Protein AF-S2RJP1-F1 (afdb_monomer_lite)

Secondary structure (DSSP, 8-state):
----HHHHHHHHHHHHHHHHHHHHHHHHHHHHHHHHHHHHHHHHHHTHHHHHHHS-HHHHHHHHHHHHHHHHHHHHHHHHHHHHHHHHHHHHHHHHHHHHTGGG-S-HHHHHHHHHHHHHGGG-PPP--TTSSHHHHHHHHHHHHHTHHHHHHHHT-TTS-HHHHHHHHHHHHHHHHHHHHHHHHHHHHHHHHS--GGG---

pLDDT: mean 82.88, std 11.51, range [44.59, 96.06]

Sequence (202 aa):
MKENIDTFMSFLESVYNERHTHLLEQGTKRDQVIAFYIVLLSFVITSGTVLRNTIHAHSLLIIYVGLFVIGVICNLVLADLRSWHRQYLDSIRIINWAFAHRSEFTDPLKLKATLESMTQYKGKQKILWPWSTTDNMVFTAFAILTTVPVIFGLAGIDFLSVWMRVAIYISILVKDMFFVFWYLNVKVQQGLGYKTWILNFD

Radius of gyration: 23.24 Å; chains: 1; bounding box: 57×27×73 Å

Structure (mmCIF, N/CA/C/O backbone):
data_AF-S2RJP1-F1
#
_entry.id   AF-S2RJP1-F1
#
loop_
_atom_site.group_PDB
_atom_site.id
_atom_site.type_symbol
_atom_site.label_atom_id
_atom_site.label_alt_id
_atom_site.label_comp_id
_atom_site.label_asym_id
_atom_site.label_entity_id
_atom_site.label_seq_id
_atom_site.pdbx_PDB_ins_code
_atom_site.Cartn_x
_atom_site.Cartn_y
_atom_site.Cartn_z
_atom_site.occupancy
_atom_site.B_iso_or_equiv
_atom_site.auth_seq_id
_atom_site.auth_comp_id
_atom_site.auth_asym_id
_atom_site.auth_atom_id
_atom_site.pdbx_PDB_model_num
ATOM 1 N N . MET A 1 1 ? -18.729 -12.459 41.577 1.00 44.59 1 MET A N 1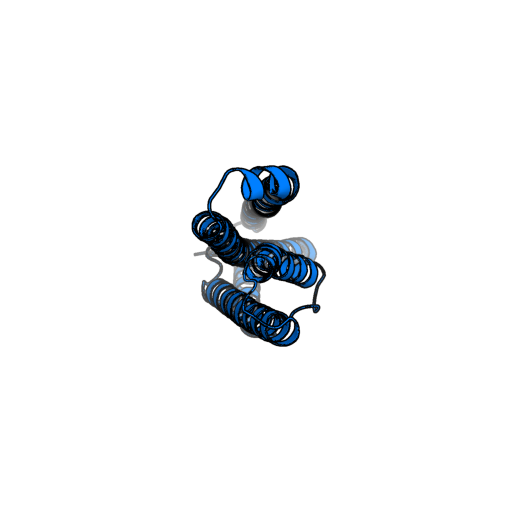
ATOM 2 C CA . MET A 1 1 ? -18.137 -11.109 41.687 1.00 44.59 1 MET A CA 1
ATOM 3 C C . MET A 1 1 ? -18.902 -10.245 40.695 1.00 44.59 1 MET A C 1
ATOM 5 O O . MET A 1 1 ? -18.875 -10.587 39.523 1.00 44.59 1 MET A O 1
ATOM 9 N N . LYS A 1 2 ? -19.719 -9.274 41.132 1.00 49.19 2 LYS A N 1
ATOM 10 C CA . LYS A 1 2 ? -20.408 -8.378 40.185 1.00 49.19 2 LYS A CA 1
ATOM 11 C C . LYS A 1 2 ? -19.338 -7.462 39.605 1.00 49.19 2 LYS A C 1
ATOM 13 O O . LYS A 1 2 ? -18.866 -6.576 40.308 1.00 49.19 2 LYS A O 1
ATOM 18 N N . GLU A 1 3 ? -18.900 -7.749 38.388 1.00 58.38 3 GLU A N 1
ATOM 19 C CA . GLU A 1 3 ? -18.069 -6.828 37.624 1.00 58.38 3 GLU A CA 1
ATOM 20 C C . GLU A 1 3 ? -18.820 -5.491 37.559 1.00 58.38 3 GLU A C 1
ATOM 22 O O . GLU A 1 3 ? -20.011 -5.459 37.238 1.00 58.38 3 GLU A O 1
ATOM 27 N N . ASN A 1 4 ? -18.187 -4.406 38.008 1.00 78.25 4 ASN A N 1
ATOM 28 C CA . ASN A 1 4 ? -18.806 -3.089 37.936 1.00 78.25 4 ASN A CA 1
ATOM 29 C C . ASN A 1 4 ? -18.669 -2.593 36.494 1.00 78.25 4 ASN A C 1
ATOM 31 O O . ASN A 1 4 ? -17.600 -2.713 35.893 1.00 78.25 4 ASN A O 1
ATOM 35 N N . ILE A 1 5 ? -19.732 -2.006 35.950 1.00 78.06 5 ILE A N 1
ATOM 36 C CA . ILE A 1 5 ? -19.707 -1.413 34.616 1.00 78.06 5 ILE A CA 1
ATOM 37 C C . ILE A 1 5 ? -18.609 -0.356 34.495 1.00 78.06 5 ILE A C 1
ATOM 39 O O . ILE A 1 5 ? -17.969 -0.265 33.457 1.00 78.06 5 ILE A O 1
ATOM 43 N N . ASP A 1 6 ? -18.296 0.362 35.575 1.00 82.44 6 ASP A N 1
ATOM 44 C CA . ASP A 1 6 ? -17.193 1.326 35.584 1.00 82.44 6 ASP A CA 1
ATOM 45 C C . ASP A 1 6 ? -15.822 0.658 35.390 1.00 82.44 6 ASP A C 1
ATOM 47 O O . ASP A 1 6 ? -14.962 1.204 34.702 1.00 82.44 6 ASP A O 1
ATOM 51 N N . THR A 1 7 ? -15.623 -0.548 35.934 1.00 84.00 7 THR A N 1
ATOM 52 C CA . THR A 1 7 ? -14.394 -1.331 35.731 1.00 84.00 7 THR A CA 1
ATOM 53 C C . THR A 1 7 ? -14.272 -1.777 34.277 1.00 84.00 7 THR A C 1
ATOM 55 O O . THR A 1 7 ? -13.211 -1.624 33.674 1.00 84.00 7 THR A O 1
ATOM 58 N N . PHE A 1 8 ? -15.369 -2.252 33.684 1.00 81.88 8 PHE A N 1
ATOM 59 C CA . PHE A 1 8 ? -15.397 -2.641 32.275 1.00 81.88 8 PHE A CA 1
ATOM 60 C C . PHE A 1 8 ? -15.187 -1.439 31.336 1.00 81.88 8 PHE A C 1
ATOM 62 O O . PHE A 1 8 ? -14.458 -1.533 30.352 1.00 81.88 8 PHE A O 1
ATOM 69 N N . MET A 1 9 ? -15.747 -0.272 31.664 1.00 84.19 9 MET A N 1
ATOM 70 C CA . MET A 1 9 ? -15.546 0.956 30.887 1.00 84.19 9 MET A CA 1
ATOM 71 C C . MET A 1 9 ? -14.108 1.476 30.979 1.00 84.19 9 MET A C 1
ATOM 73 O O . MET A 1 9 ? -13.561 1.913 29.970 1.00 84.19 9 MET A O 1
ATOM 77 N N . SER A 1 10 ? -13.470 1.374 32.148 1.00 86.19 10 SER A N 1
ATOM 78 C CA . SER A 1 10 ? -12.048 1.704 32.305 1.00 86.19 10 SER A CA 1
ATOM 79 C C . SER A 1 10 ? -11.147 0.748 31.510 1.00 86.19 10 SER A C 1
ATOM 81 O O . SER A 1 10 ? -10.180 1.184 30.886 1.00 86.19 10 SER A O 1
ATOM 83 N N . PHE A 1 11 ? -11.499 -0.541 31.443 1.00 86.12 11 PHE A N 1
ATOM 84 C CA . PHE A 1 11 ? -10.831 -1.486 30.547 1.00 86.12 11 PHE A CA 1
ATOM 85 C C . PHE A 1 11 ? -10.976 -1.070 29.074 1.00 86.12 11 PHE A C 1
ATOM 87 O O . PHE A 1 11 ? -9.974 -0.985 28.364 1.00 86.12 11 PHE A O 1
ATOM 94 N N . LEU A 1 12 ? -12.191 -0.740 28.619 1.00 84.81 12 LEU A N 1
ATOM 95 C CA . LEU A 1 12 ? -12.422 -0.264 27.250 1.00 84.81 12 LEU A CA 1
ATOM 96 C C . LEU A 1 12 ? -11.642 1.018 26.930 1.00 84.81 12 LEU A C 1
ATOM 98 O O . LEU A 1 12 ? -11.160 1.168 25.810 1.00 84.81 12 LEU A O 1
ATOM 102 N N . GLU A 1 13 ? -11.483 1.922 27.895 1.00 87.50 13 GLU A N 1
ATOM 103 C CA . GLU A 1 13 ? -10.681 3.142 27.750 1.00 87.50 13 GLU A CA 1
ATOM 104 C C . GLU A 1 13 ? -9.189 2.840 27.597 1.00 87.50 13 GLU A C 1
ATOM 106 O O . GLU A 1 13 ? -8.530 3.400 26.720 1.00 87.50 13 GLU A O 1
ATOM 111 N N . SER A 1 14 ? -8.666 1.895 28.378 1.00 86.38 14 SER A N 1
ATOM 112 C CA . SER A 1 14 ? -7.295 1.406 28.214 1.00 86.38 14 SER A CA 1
ATOM 113 C C . SER A 1 14 ? -7.074 0.833 26.808 1.00 86.38 14 SER A C 1
ATOM 115 O O . SER A 1 14 ? -6.159 1.254 26.095 1.00 86.38 14 SER A O 1
ATOM 117 N N . VAL A 1 15 ? -7.979 -0.047 26.358 1.00 85.69 15 VAL A N 1
ATOM 118 C CA . VAL A 1 15 ? -7.923 -0.627 25.008 1.00 85.69 15 VAL A CA 1
ATOM 119 C C . VAL A 1 15 ? -8.024 0.470 23.947 1.00 85.69 15 VAL A C 1
ATOM 121 O O . VAL A 1 15 ? -7.262 0.462 22.982 1.00 85.69 15 VAL A O 1
ATOM 124 N N . TYR A 1 16 ? -8.918 1.446 24.117 1.00 86.50 16 TYR A N 1
ATOM 125 C CA . TYR A 1 16 ? -9.052 2.577 23.201 1.00 86.50 16 TYR A CA 1
ATOM 126 C C . TYR A 1 16 ? -7.736 3.342 23.040 1.00 86.50 16 TYR A C 1
ATOM 128 O O . TYR A 1 16 ? -7.296 3.560 21.910 1.00 86.50 16 TYR A O 1
ATOM 136 N N . ASN A 1 17 ? -7.093 3.713 24.149 1.00 85.44 17 ASN A N 1
ATOM 137 C CA . ASN A 1 17 ? -5.854 4.491 24.137 1.00 85.44 17 ASN A CA 1
ATOM 138 C C . ASN A 1 17 ? -4.710 3.732 23.451 1.00 85.44 17 ASN A C 1
ATOM 140 O O . ASN A 1 17 ? -3.993 4.297 22.618 1.00 85.44 17 ASN A O 1
ATOM 144 N N . GLU A 1 18 ? -4.580 2.435 23.729 1.00 85.69 18 GLU A N 1
ATOM 145 C CA . GLU A 1 18 ? -3.594 1.573 23.074 1.00 85.69 18 GLU A CA 1
ATOM 146 C C . GLU A 1 18 ? -3.852 1.489 21.560 1.00 85.69 18 GLU A C 1
ATOM 148 O O . GLU A 1 18 ? -2.943 1.658 20.742 1.00 85.69 18 GLU A O 1
ATOM 153 N N . ARG A 1 19 ? -5.112 1.296 21.144 1.00 81.94 19 ARG A N 1
ATOM 154 C CA . ARG A 1 19 ? -5.459 1.190 19.716 1.00 81.94 19 ARG A CA 1
ATOM 155 C C . ARG A 1 19 ? -5.347 2.505 18.977 1.00 81.94 19 ARG A C 1
ATOM 157 O O . ARG A 1 19 ? -4.941 2.494 17.818 1.00 81.94 19 ARG A O 1
ATOM 164 N N . HIS A 1 20 ? -5.655 3.618 19.626 1.00 85.50 20 HIS A N 1
ATOM 165 C CA . HIS A 1 20 ? -5.435 4.938 19.059 1.00 85.50 20 HIS A CA 1
ATOM 166 C C . HIS A 1 20 ? -3.942 5.182 18.803 1.00 85.50 20 HIS A C 1
ATOM 168 O O . HIS A 1 20 ? -3.567 5.585 17.703 1.00 85.50 20 HIS A O 1
ATOM 174 N N . THR A 1 21 ? -3.087 4.834 19.768 1.00 86.75 21 THR A N 1
ATOM 175 C CA . THR A 1 21 ? -1.627 4.933 19.624 1.00 86.75 21 THR A CA 1
ATOM 176 C C . THR A 1 21 ? -1.128 4.077 18.459 1.00 86.75 21 THR A C 1
ATOM 178 O O . THR A 1 21 ? -0.466 4.588 17.555 1.00 86.75 21 THR A O 1
ATOM 181 N N . HIS A 1 22 ? -1.527 2.804 18.390 1.00 85.94 22 HIS A N 1
ATOM 182 C CA . HIS A 1 22 ? -1.136 1.937 17.278 1.00 85.94 22 HIS A CA 1
ATOM 183 C C . HIS A 1 22 ? -1.680 2.403 15.925 1.00 85.94 22 HIS A C 1
ATOM 185 O O . HIS A 1 22 ? -0.989 2.259 14.918 1.00 85.94 22 HIS A O 1
ATOM 191 N N . LEU A 1 23 ? -2.883 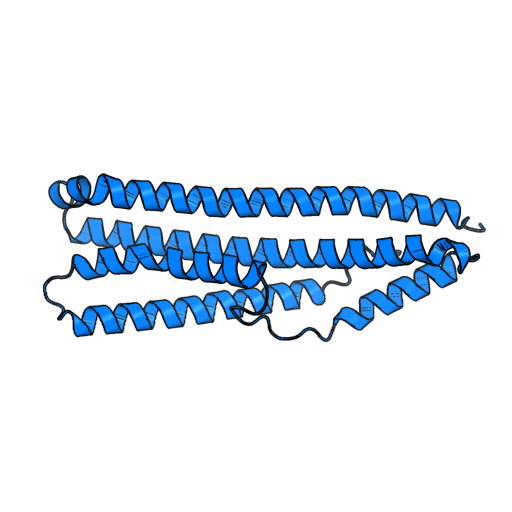2.984 15.868 1.00 85.38 23 LEU A N 1
ATOM 192 C CA . LEU A 1 23 ? -3.437 3.558 14.639 1.00 85.38 23 LEU A CA 1
ATOM 193 C C . LEU A 1 23 ? -2.532 4.675 14.096 1.00 85.38 23 LEU A C 1
ATOM 195 O O . LEU A 1 23 ? -2.246 4.696 12.894 1.00 85.38 23 LEU A O 1
ATOM 199 N N . LEU A 1 24 ? -2.065 5.564 14.978 1.00 87.38 24 LEU A N 1
ATOM 200 C CA . LEU A 1 24 ? -1.128 6.636 14.637 1.00 87.38 24 LEU A CA 1
ATOM 201 C C . LEU A 1 24 ? 0.225 6.070 14.189 1.00 87.38 24 LEU A C 1
ATOM 203 O O . LEU A 1 24 ? 0.747 6.487 13.158 1.00 87.38 24 LEU A O 1
ATOM 207 N N . GLU A 1 25 ? 0.756 5.064 14.890 1.00 87.75 25 GLU A N 1
ATOM 208 C CA . GLU A 1 25 ? 1.995 4.381 14.493 1.00 87.75 25 GLU A CA 1
ATOM 209 C C . GLU A 1 25 ? 1.901 3.750 13.098 1.00 87.75 25 GLU A C 1
ATOM 211 O O . GLU A 1 25 ? 2.856 3.841 12.323 1.00 87.75 25 GLU A O 1
ATOM 216 N N . GLN A 1 26 ? 0.767 3.128 12.746 1.00 85.06 26 GLN A N 1
ATOM 217 C CA . GLN A 1 26 ? 0.564 2.591 11.395 1.00 85.06 26 GLN A CA 1
ATOM 218 C C . GLN A 1 26 ? 0.565 3.705 10.341 1.00 85.06 26 GLN A C 1
ATOM 220 O O . GLN A 1 26 ? 1.129 3.520 9.261 1.00 85.06 26 GLN A O 1
ATOM 225 N N . GLY A 1 27 ? -0.033 4.861 10.652 1.00 85.19 27 GLY A N 1
ATOM 226 C CA . GLY A 1 27 ? 0.009 6.047 9.792 1.00 85.19 27 GLY A CA 1
ATOM 227 C C . GLY A 1 27 ? 1.440 6.533 9.556 1.00 85.19 27 GLY A C 1
ATOM 228 O O . GLY A 1 27 ? 1.860 6.687 8.412 1.00 85.19 27 GLY A O 1
ATOM 229 N N . THR A 1 28 ? 2.230 6.655 10.623 1.00 90.00 28 THR A N 1
ATOM 230 C CA . THR A 1 28 ? 3.643 7.051 10.535 1.00 90.00 28 THR A CA 1
ATOM 231 C C . THR A 1 28 ? 4.471 6.054 9.720 1.00 90.00 28 THR A C 1
ATOM 233 O O . THR A 1 28 ? 5.245 6.459 8.855 1.00 90.00 28 THR A O 1
ATOM 236 N N . LYS A 1 29 ? 4.292 4.742 9.935 1.00 90.81 29 LYS A N 1
ATOM 237 C CA . LYS A 1 29 ? 4.993 3.695 9.166 1.00 90.81 29 LYS A CA 1
ATOM 238 C C . LYS A 1 29 ? 4.638 3.740 7.680 1.00 90.81 29 LYS A C 1
ATOM 240 O O . LYS A 1 29 ? 5.521 3.597 6.839 1.00 90.81 29 LYS A O 1
ATOM 245 N N . ARG A 1 30 ? 3.363 3.973 7.347 1.00 90.62 30 ARG A N 1
ATOM 246 C CA . ARG A 1 30 ? 2.904 4.157 5.962 1.00 90.62 30 ARG A CA 1
ATOM 247 C C . ARG A 1 30 ? 3.658 5.307 5.297 1.00 90.62 30 ARG A C 1
ATOM 249 O O . ARG A 1 30 ? 4.201 5.133 4.208 1.00 90.62 30 ARG A O 1
ATOM 256 N N . ASP A 1 31 ? 3.721 6.452 5.967 1.00 89.81 31 ASP A N 1
ATOM 257 C CA . ASP A 1 31 ? 4.354 7.654 5.424 1.00 89.81 31 ASP A CA 1
ATOM 258 C C . ASP A 1 31 ? 5.874 7.476 5.281 1.00 89.81 31 ASP A C 1
ATOM 260 O O . ASP A 1 31 ? 6.448 7.892 4.276 1.00 89.81 31 ASP A O 1
ATOM 264 N N . GLN A 1 32 ? 6.519 6.764 6.212 1.00 93.62 32 GLN A N 1
ATOM 265 C CA . GLN A 1 32 ? 7.934 6.384 6.113 1.00 93.62 32 GLN A CA 1
ATOM 266 C C . GLN A 1 32 ? 8.222 5.485 4.903 1.00 93.62 32 GLN A C 1
ATOM 268 O O . GLN A 1 32 ? 9.196 5.724 4.191 1.00 93.62 32 GLN A O 1
ATOM 273 N N . VAL A 1 33 ? 7.381 4.478 4.638 1.00 93.69 33 VAL A N 1
ATOM 274 C CA . VAL A 1 33 ? 7.537 3.579 3.477 1.00 93.69 33 VAL A CA 1
ATOM 275 C C . VAL A 1 33 ? 7.386 4.350 2.165 1.00 93.69 33 VAL A C 1
ATOM 277 O O . VAL A 1 33 ? 8.189 4.170 1.247 1.00 93.69 33 VAL A O 1
ATOM 280 N N . ILE A 1 34 ? 6.393 5.241 2.083 1.00 92.38 34 ILE A N 1
ATOM 281 C CA . ILE A 1 34 ? 6.178 6.091 0.906 1.00 92.38 34 ILE A CA 1
ATOM 282 C C . ILE A 1 34 ? 7.376 7.027 0.699 1.00 92.38 34 ILE A C 1
ATOM 284 O O . ILE A 1 34 ? 7.922 7.089 -0.403 1.00 92.38 34 ILE A O 1
ATOM 288 N N . ALA A 1 35 ? 7.820 7.717 1.753 1.00 94.31 35 ALA A N 1
ATOM 289 C CA . ALA A 1 35 ? 8.952 8.636 1.693 1.00 94.31 35 ALA A CA 1
ATOM 290 C C . ALA A 1 35 ? 10.249 7.926 1.278 1.00 94.31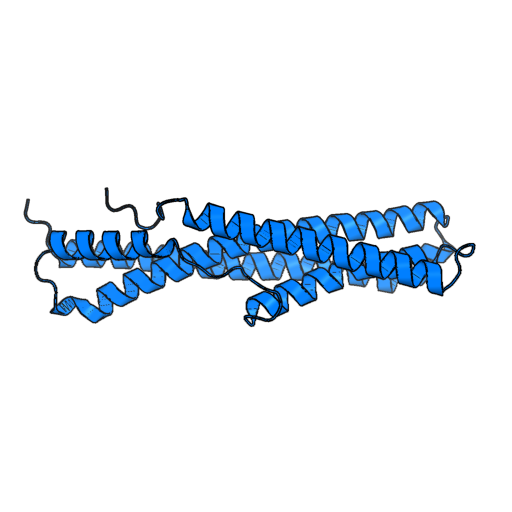 35 ALA A C 1
ATOM 292 O O . ALA A 1 35 ? 10.955 8.413 0.397 1.00 94.31 35 ALA A O 1
ATOM 293 N N . PHE A 1 36 ? 10.529 6.752 1.850 1.00 94.94 36 PHE A N 1
ATOM 294 C CA . PHE A 1 36 ? 11.676 5.920 1.486 1.00 94.94 36 PHE A CA 1
ATOM 295 C C . PHE A 1 36 ? 11.720 5.640 -0.021 1.00 94.94 36 PHE A C 1
ATOM 297 O O . PHE A 1 36 ? 12.743 5.872 -0.669 1.00 94.94 36 PHE A O 1
ATOM 304 N N . TYR A 1 37 ? 10.599 5.198 -0.597 1.00 96.06 37 TYR A N 1
ATOM 305 C CA . TYR A 1 37 ? 10.543 4.892 -2.022 1.00 96.06 37 TYR A CA 1
ATOM 306 C C . TYR A 1 37 ? 10.687 6.143 -2.898 1.00 96.06 37 TYR A C 1
ATOM 308 O O . TYR A 1 37 ? 11.422 6.124 -3.884 1.00 96.06 37 TYR A O 1
ATOM 316 N N . ILE A 1 38 ? 10.042 7.253 -2.522 1.00 94.62 38 ILE A N 1
ATOM 317 C CA . ILE A 1 38 ? 10.145 8.527 -3.248 1.00 94.62 38 ILE A CA 1
ATOM 318 C C . ILE A 1 38 ? 11.589 9.035 -3.265 1.00 94.62 38 ILE A C 1
ATOM 320 O O . ILE A 1 38 ? 12.054 9.502 -4.305 1.00 94.62 38 ILE A O 1
ATOM 324 N N . VAL A 1 39 ? 12.317 8.928 -2.152 1.00 95.81 39 VAL A N 1
ATOM 325 C CA . VAL A 1 39 ? 13.730 9.326 -2.074 1.00 95.81 39 VAL A CA 1
ATOM 326 C C . VAL A 1 39 ? 14.588 8.473 -3.009 1.00 95.81 39 VAL A C 1
ATOM 328 O O . VAL A 1 39 ? 15.362 9.026 -3.791 1.00 95.81 39 VAL A O 1
ATOM 331 N N . LEU A 1 40 ? 14.411 7.147 -2.998 1.00 93.94 40 LEU A N 1
ATOM 332 C CA . LEU A 1 40 ? 15.124 6.246 -3.912 1.00 93.94 40 LEU A CA 1
ATOM 333 C C . LEU A 1 40 ? 14.825 6.555 -5.382 1.00 93.94 40 LEU A C 1
ATOM 335 O O . LEU A 1 40 ? 15.741 6.639 -6.202 1.00 93.94 40 LEU A O 1
ATOM 339 N N . LEU A 1 41 ? 13.551 6.758 -5.714 1.00 93.25 41 LEU A N 1
ATOM 340 C CA . LEU A 1 41 ? 13.124 7.098 -7.065 1.00 93.25 41 LEU A CA 1
ATOM 341 C C . LEU A 1 41 ? 13.725 8.435 -7.513 1.00 93.25 41 LEU A C 1
ATOM 343 O O . LEU A 1 41 ? 14.269 8.531 -8.612 1.00 93.25 41 LEU A O 1
ATOM 347 N N . SER A 1 42 ? 13.689 9.444 -6.643 1.00 92.56 42 SER A N 1
ATOM 348 C CA . SER A 1 42 ? 14.242 10.775 -6.914 1.00 92.56 42 SER A CA 1
ATOM 349 C C . SER A 1 42 ? 15.749 10.728 -7.139 1.00 92.56 42 SER A C 1
ATOM 351 O O . SER A 1 42 ? 16.248 11.382 -8.055 1.00 92.56 42 SER A O 1
ATOM 353 N N . PHE A 1 43 ? 16.473 9.924 -6.357 1.00 91.44 43 PHE A N 1
ATOM 354 C CA . PHE A 1 43 ? 17.906 9.706 -6.542 1.00 91.44 43 PHE A CA 1
ATOM 355 C C . PHE A 1 43 ? 18.203 9.118 -7.926 1.00 91.44 43 PHE A C 1
ATOM 357 O O . PHE A 1 43 ? 19.005 9.673 -8.673 1.00 91.44 43 PHE A O 1
ATOM 364 N N . VAL A 1 44 ? 17.500 8.050 -8.317 1.00 88.38 44 VAL A N 1
ATOM 365 C CA . VAL A 1 44 ? 17.712 7.396 -9.619 1.00 88.38 44 VAL A CA 1
ATOM 366 C C . VAL A 1 44 ? 17.347 8.307 -10.795 1.00 88.38 44 VAL A C 1
ATOM 368 O O . VAL A 1 44 ? 18.061 8.315 -11.797 1.00 88.38 44 VAL A O 1
ATOM 371 N N . ILE A 1 45 ? 16.280 9.102 -10.680 1.00 87.44 45 ILE A N 1
ATOM 372 C CA . ILE A 1 45 ? 15.899 10.077 -11.714 1.00 87.44 45 ILE A CA 1
ATOM 373 C C . ILE A 1 45 ? 16.958 11.180 -11.828 1.00 87.44 45 ILE A C 1
ATOM 375 O O . ILE A 1 45 ? 17.417 11.482 -12.929 1.00 87.44 45 ILE A O 1
ATOM 379 N N . THR A 1 46 ? 17.387 11.748 -10.699 1.00 87.88 46 THR A N 1
ATOM 380 C CA . THR A 1 46 ? 18.357 12.857 -10.660 1.00 87.88 46 THR A CA 1
ATOM 381 C C . THR A 1 46 ? 19.727 12.420 -11.171 1.00 87.88 46 THR A C 1
ATOM 383 O O . THR A 1 46 ? 20.363 13.125 -11.950 1.00 87.88 46 THR A O 1
ATOM 386 N N . SER A 1 47 ? 20.174 11.225 -10.786 1.00 86.12 47 SER A N 1
ATOM 387 C CA . SER A 1 47 ? 21.444 10.653 -11.232 1.00 86.12 47 SER A CA 1
ATOM 388 C C . SER A 1 47 ? 21.355 9.973 -12.602 1.00 86.12 47 SER A C 1
ATOM 390 O O . SER A 1 47 ? 22.360 9.447 -13.074 1.00 86.12 47 SER A O 1
ATOM 392 N N . GLY A 1 48 ? 20.195 9.979 -13.267 1.00 78.88 48 GLY A N 1
ATOM 393 C CA . GLY A 1 48 ? 19.953 9.198 -14.483 1.00 78.88 48 GLY A CA 1
ATOM 394 C C . GLY A 1 48 ? 20.901 9.527 -15.641 1.00 78.88 48 GLY A C 1
ATOM 395 O O . GLY A 1 48 ? 21.347 8.623 -16.345 1.00 78.88 48 GLY A O 1
ATOM 396 N N . THR A 1 49 ? 21.271 10.799 -15.813 1.00 77.31 49 THR A N 1
ATOM 397 C CA . THR A 1 49 ? 22.226 11.230 -16.851 1.00 77.31 49 THR A CA 1
ATOM 398 C C . THR A 1 49 ? 23.635 10.705 -16.588 1.00 77.31 49 THR A C 1
ATOM 400 O O . THR A 1 49 ? 24.282 10.193 -17.499 1.00 77.31 49 THR A O 1
ATOM 403 N N . VAL A 1 50 ? 24.092 10.770 -15.336 1.00 82.56 50 VAL A N 1
ATOM 404 C CA . VAL A 1 50 ? 25.395 10.240 -14.911 1.00 82.56 50 VAL A CA 1
ATOM 405 C C . VAL A 1 50 ? 25.409 8.718 -15.036 1.00 82.56 50 VAL A C 1
ATOM 407 O O . VAL A 1 50 ? 26.299 8.162 -15.671 1.00 82.56 50 VAL A O 1
ATOM 410 N N . LEU A 1 51 ? 24.381 8.041 -14.516 1.00 80.69 51 LEU A N 1
ATOM 411 C CA . LEU A 1 51 ? 24.260 6.584 -14.567 1.00 80.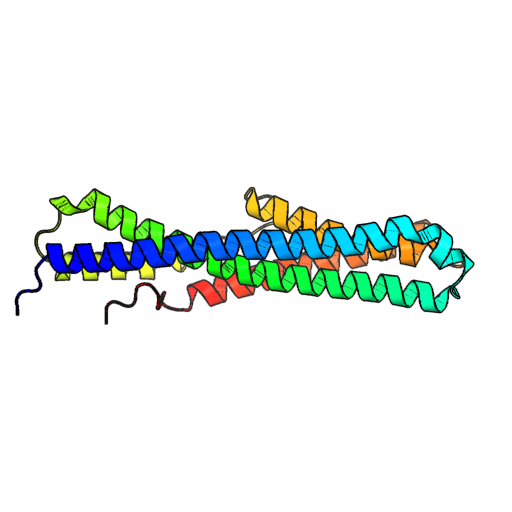69 51 LEU A CA 1
ATOM 412 C C . LEU A 1 51 ? 24.279 6.059 -16.007 1.00 80.69 51 LEU A C 1
ATOM 414 O O . LEU A 1 51 ? 24.967 5.080 -16.282 1.00 80.69 51 LEU A O 1
ATOM 418 N N . ARG A 1 52 ? 23.593 6.733 -16.940 1.00 78.81 52 ARG A N 1
ATOM 419 C CA . ARG A 1 52 ? 23.579 6.348 -18.360 1.00 78.81 52 ARG A CA 1
ATOM 420 C C . ARG A 1 52 ? 24.945 6.482 -19.036 1.00 78.81 52 ARG A C 1
ATOM 422 O O . ARG A 1 52 ? 25.242 5.705 -19.937 1.00 78.81 52 ARG A O 1
ATOM 429 N N . ASN A 1 53 ? 25.760 7.444 -18.611 1.00 79.69 53 ASN A N 1
ATOM 430 C CA . ASN A 1 53 ? 27.076 7.694 -19.200 1.00 79.69 53 ASN A CA 1
ATOM 431 C C . ASN A 1 53 ? 28.184 6.834 -18.573 1.00 79.69 53 ASN A C 1
ATOM 433 O O . ASN A 1 53 ? 29.193 6.569 -19.219 1.00 79.69 53 ASN A O 1
ATOM 437 N N . THR A 1 54 ? 28.015 6.406 -17.320 1.00 80.94 54 THR A N 1
ATOM 438 C CA . THR A 1 54 ? 29.035 5.652 -16.573 1.00 80.94 54 THR A CA 1
ATOM 439 C C . THR A 1 54 ? 28.818 4.140 -16.628 1.00 80.94 54 THR A C 1
ATOM 441 O O . THR A 1 54 ? 29.781 3.377 -16.589 1.00 80.94 54 THR A O 1
ATOM 444 N N . ILE A 1 55 ? 27.567 3.687 -16.705 1.00 81.38 55 ILE A N 1
ATOM 445 C CA . ILE A 1 55 ? 27.201 2.277 -16.556 1.00 81.38 55 ILE A CA 1
ATOM 446 C C . ILE A 1 55 ? 26.730 1.713 -17.900 1.00 81.38 55 ILE A C 1
ATOM 448 O O . ILE A 1 55 ? 26.012 2.365 -18.654 1.00 81.38 55 ILE A O 1
ATOM 452 N N . HIS A 1 56 ? 27.108 0.468 -18.203 1.00 80.44 56 HIS A N 1
ATOM 453 C CA . HIS A 1 56 ? 26.605 -0.235 -19.385 1.00 80.44 56 HIS A CA 1
ATOM 454 C C . HIS A 1 56 ? 25.074 -0.360 -19.365 1.00 80.44 56 HIS A C 1
ATOM 456 O O . HIS A 1 56 ? 24.471 -0.609 -18.319 1.00 80.44 56 HIS A O 1
ATOM 462 N N . ALA A 1 57 ? 24.447 -0.265 -20.540 1.00 77.62 57 ALA A N 1
ATOM 463 C CA . ALA A 1 57 ? 22.989 -0.252 -20.690 1.00 77.62 57 ALA A CA 1
ATOM 464 C C . ALA A 1 57 ? 22.284 -1.439 -20.001 1.00 77.62 57 ALA A C 1
ATOM 466 O O . ALA A 1 57 ? 21.246 -1.259 -19.366 1.00 77.62 57 ALA A O 1
ATOM 467 N N . HIS A 1 58 ? 22.874 -2.640 -20.055 1.00 77.88 58 HIS A N 1
ATOM 468 C CA . HIS A 1 58 ? 22.338 -3.824 -19.372 1.00 77.88 58 HIS A CA 1
ATOM 469 C C . HIS A 1 58 ? 22.310 -3.672 -17.845 1.00 77.88 58 HIS A C 1
ATOM 471 O O . HIS A 1 58 ? 21.316 -4.014 -17.209 1.00 77.88 58 HIS A O 1
ATOM 477 N N . SER A 1 59 ? 23.364 -3.116 -17.252 1.00 82.06 59 SER A N 1
ATOM 478 C CA . SER A 1 59 ? 23.438 -2.891 -15.806 1.00 82.06 59 SER A CA 1
ATOM 479 C C . SER A 1 59 ? 22.486 -1.780 -15.353 1.00 82.06 59 SER A C 1
ATOM 481 O O . SER A 1 59 ? 21.917 -1.862 -14.268 1.00 82.06 59 SER A O 1
ATOM 483 N N . LEU A 1 60 ? 22.233 -0.780 -16.204 1.00 84.31 60 LEU A N 1
ATOM 484 C CA . LEU A 1 60 ? 21.231 0.255 -15.942 1.00 84.31 60 LEU A CA 1
ATOM 485 C C . LEU A 1 60 ? 19.800 -0.313 -15.948 1.00 84.31 60 LEU A C 1
ATOM 487 O O . LEU A 1 60 ? 18.993 0.025 -15.082 1.00 84.31 60 LEU A O 1
ATOM 491 N N . LEU A 1 61 ? 19.499 -1.228 -16.876 1.00 85.94 61 LEU A N 1
ATOM 492 C CA . LEU A 1 61 ? 18.216 -1.936 -16.909 1.00 85.94 61 LEU A CA 1
ATOM 493 C C . LEU A 1 61 ? 17.975 -2.725 -15.613 1.00 85.94 61 LEU A C 1
ATOM 495 O O . LEU A 1 61 ? 16.873 -2.683 -15.070 1.00 85.94 61 LEU A O 1
ATOM 499 N N . ILE A 1 62 ? 19.008 -3.395 -15.090 1.00 87.94 62 ILE A N 1
ATOM 500 C CA . ILE A 1 62 ? 18.932 -4.129 -13.817 1.00 87.94 62 ILE A CA 1
ATOM 501 C C . ILE A 1 62 ? 18.578 -3.188 -12.659 1.00 87.94 62 ILE A C 1
ATOM 503 O O . ILE A 1 62 ? 17.745 -3.545 -11.829 1.00 87.94 62 ILE A O 1
ATOM 507 N N . ILE A 1 63 ? 19.145 -1.977 -12.618 1.00 90.62 63 ILE A N 1
ATOM 508 C CA . ILE A 1 63 ? 18.824 -0.976 -11.586 1.00 90.62 63 ILE A CA 1
ATOM 509 C C . ILE A 1 63 ? 17.343 -0.583 -11.650 1.00 90.62 63 ILE A C 1
ATOM 511 O O . ILE A 1 63 ? 16.669 -0.570 -10.620 1.00 90.62 63 ILE A O 1
ATOM 515 N N . TYR A 1 64 ? 16.806 -0.310 -12.843 1.00 92.31 64 TYR A N 1
ATOM 516 C CA . TYR A 1 64 ? 15.392 0.045 -13.000 1.00 92.31 64 TYR A CA 1
ATOM 517 C C . TYR A 1 64 ? 14.444 -1.102 -12.639 1.00 92.31 64 TYR A C 1
ATOM 519 O O . TYR A 1 64 ? 13.434 -0.873 -11.974 1.00 92.31 64 TYR A O 1
ATOM 527 N N . VAL A 1 65 ? 14.782 -2.338 -13.019 1.00 91.31 65 VAL A N 1
ATOM 528 C CA . VAL A 1 65 ? 14.026 -3.533 -12.614 1.00 91.31 65 VAL A CA 1
ATOM 529 C C . VAL A 1 65 ? 14.082 -3.714 -11.097 1.00 91.31 65 VAL A C 1
ATOM 531 O O . VAL A 1 65 ? 13.049 -3.950 -10.476 1.00 91.31 65 VAL A O 1
ATOM 534 N N . GLY A 1 66 ? 15.253 -3.539 -10.480 1.00 93.25 66 GLY A N 1
ATOM 535 C CA . GLY A 1 66 ? 15.411 -3.589 -9.027 1.00 93.25 66 GLY A CA 1
ATOM 536 C C . GLY A 1 66 ? 14.551 -2.545 -8.314 1.00 93.25 66 GLY A C 1
ATOM 537 O O . GLY A 1 66 ? 13.861 -2.868 -7.350 1.00 93.25 66 GLY A O 1
ATOM 538 N N . LEU A 1 67 ? 14.512 -1.314 -8.827 1.00 94.94 67 LEU A N 1
ATOM 539 C CA . LEU A 1 67 ? 13.688 -0.243 -8.268 1.00 94.94 67 LEU A CA 1
ATOM 540 C C . LEU A 1 67 ? 12.180 -0.504 -8.439 1.00 94.94 67 LEU A C 1
ATOM 542 O O . LEU A 1 67 ? 11.399 -0.167 -7.548 1.00 94.94 67 LEU A O 1
ATOM 546 N N . PHE A 1 68 ? 11.763 -1.137 -9.540 1.00 95.19 68 PHE A N 1
ATOM 547 C CA . PHE A 1 68 ? 10.386 -1.614 -9.706 1.00 95.19 68 PHE A CA 1
ATOM 548 C C . PHE A 1 68 ? 10.043 -2.687 -8.661 1.00 95.19 68 PHE A C 1
ATOM 550 O O . PHE A 1 68 ? 9.036 -2.565 -7.969 1.00 95.19 68 PHE A O 1
ATOM 557 N N . VAL A 1 69 ? 10.912 -3.687 -8.470 1.00 94.94 69 VAL A N 1
ATOM 558 C CA . VAL A 1 69 ? 10.717 -4.758 -7.473 1.00 94.94 69 VAL A CA 1
ATOM 559 C C . VAL A 1 69 ? 10.621 -4.199 -6.051 1.00 94.94 69 VAL A C 1
ATOM 561 O O . VAL A 1 69 ? 9.722 -4.586 -5.306 1.00 94.94 69 VAL A O 1
ATOM 564 N N . ILE A 1 70 ? 11.493 -3.256 -5.678 1.00 95.31 70 ILE A N 1
ATOM 565 C CA . ILE A 1 70 ? 11.413 -2.566 -4.379 1.00 95.31 70 ILE A CA 1
ATOM 566 C C . ILE A 1 70 ? 10.063 -1.849 -4.239 1.00 95.31 70 ILE A C 1
ATOM 568 O O . ILE A 1 70 ? 9.435 -1.932 -3.187 1.00 95.31 70 ILE A O 1
ATOM 572 N N . GLY A 1 71 ? 9.582 -1.203 -5.305 1.00 95.00 71 GLY A N 1
ATOM 573 C CA . GLY A 1 71 ? 8.271 -0.556 -5.326 1.00 95.00 71 GLY A CA 1
ATOM 574 C C . GLY A 1 71 ? 7.119 -1.529 -5.069 1.00 95.00 71 GLY A C 1
ATOM 575 O O . GLY A 1 71 ? 6.267 -1.265 -4.220 1.00 95.00 71 GLY A O 1
ATOM 576 N N . VAL A 1 72 ? 7.133 -2.696 -5.719 1.00 93.81 72 VAL A N 1
ATOM 577 C CA . VAL A 1 72 ? 6.147 -3.762 -5.470 1.00 93.81 72 VAL A CA 1
ATOM 578 C C . VAL A 1 72 ? 6.195 -4.221 -4.010 1.00 93.81 72 VAL A C 1
ATOM 580 O O . VAL A 1 72 ? 5.148 -4.353 -3.381 1.00 93.81 72 VAL A O 1
ATOM 583 N N . ILE A 1 73 ? 7.383 -4.398 -3.424 1.00 94.62 73 ILE A N 1
ATOM 584 C CA . ILE A 1 73 ? 7.520 -4.745 -1.999 1.00 94.62 73 ILE A CA 1
ATOM 585 C C . ILE A 1 73 ? 6.899 -3.657 -1.112 1.00 94.62 73 ILE A C 1
ATOM 587 O O . ILE A 1 73 ? 6.141 -3.976 -0.195 1.00 94.62 73 ILE A O 1
ATOM 591 N N . CYS A 1 74 ? 7.148 -2.377 -1.402 1.00 95.25 74 CYS A N 1
ATOM 592 C CA . CYS A 1 74 ? 6.517 -1.269 -0.685 1.00 95.25 74 CYS A CA 1
ATOM 593 C C . CYS A 1 74 ? 4.983 -1.312 -0.797 1.00 95.25 74 CYS A C 1
ATOM 595 O O . CYS A 1 74 ? 4.307 -1.127 0.213 1.00 95.25 74 CYS A O 1
ATOM 597 N N . ASN A 1 75 ? 4.421 -1.623 -1.972 1.00 92.94 75 ASN A N 1
ATOM 598 C CA . ASN A 1 75 ? 2.975 -1.816 -2.149 1.00 92.94 75 ASN A CA 1
ATOM 599 C C . ASN A 1 75 ? 2.423 -2.941 -1.257 1.00 92.94 75 ASN A C 1
ATOM 601 O O . ASN A 1 75 ? 1.370 -2.775 -0.637 1.00 92.94 75 ASN A O 1
ATOM 605 N N . LEU A 1 76 ? 3.131 -4.070 -1.153 1.00 92.31 76 LEU A N 1
ATOM 606 C CA . LEU A 1 76 ? 2.731 -5.185 -0.287 1.00 92.31 76 LEU A CA 1
ATOM 607 C C . LEU A 1 76 ? 2.741 -4.780 1.193 1.00 92.31 76 LEU A C 1
ATOM 609 O O . LEU A 1 76 ? 1.771 -5.040 1.906 1.00 92.31 76 LEU A O 1
ATOM 613 N N . VAL A 1 77 ? 3.788 -4.078 1.639 1.00 92.56 77 VAL A N 1
ATOM 614 C CA . VAL A 1 77 ? 3.874 -3.550 3.010 1.00 92.56 77 VAL A CA 1
ATOM 615 C C . VAL A 1 77 ? 2.742 -2.559 3.283 1.00 92.56 77 VAL A C 1
ATOM 617 O O . VAL A 1 77 ? 2.089 -2.641 4.321 1.00 92.56 77 VAL A O 1
ATOM 620 N N . LEU A 1 78 ? 2.447 -1.651 2.349 1.00 91.38 78 LEU A N 1
ATOM 621 C CA . LEU A 1 78 ? 1.332 -0.709 2.480 1.00 91.38 78 LEU A CA 1
ATOM 622 C C . LEU A 1 78 ? -0.023 -1.420 2.561 1.00 91.38 78 LEU A C 1
ATOM 624 O O . LEU A 1 78 ? -0.895 -0.985 3.315 1.00 91.38 78 LEU A O 1
ATOM 628 N N . ALA A 1 79 ? -0.205 -2.520 1.830 1.00 89.19 79 ALA A N 1
ATOM 629 C CA . ALA A 1 79 ? -1.410 -3.335 1.916 1.00 89.19 79 ALA A CA 1
ATOM 630 C C . ALA A 1 79 ? -1.564 -4.006 3.294 1.00 89.19 79 ALA A C 1
ATOM 632 O O . ALA A 1 79 ? -2.666 -4.015 3.851 1.00 89.19 79 ALA A O 1
ATOM 633 N N . ASP A 1 80 ? -0.469 -4.504 3.875 1.00 87.81 80 ASP A N 1
ATOM 634 C CA . ASP A 1 80 ? -0.462 -5.068 5.228 1.00 87.81 80 ASP A CA 1
ATOM 635 C C . ASP A 1 80 ? -0.762 -3.997 6.291 1.00 87.81 80 ASP A C 1
ATOM 637 O O . ASP A 1 80 ? -1.670 -4.171 7.109 1.00 87.81 80 ASP A O 1
ATOM 641 N N . LEU A 1 81 ? -0.075 -2.849 6.236 1.00 88.12 81 LEU A N 1
ATOM 642 C CA . LEU A 1 81 ? -0.325 -1.704 7.124 1.00 88.12 81 LEU A CA 1
ATOM 643 C C . LEU A 1 81 ? -1.783 -1.243 7.043 1.00 88.12 81 LEU A C 1
ATOM 645 O O . LEU A 1 81 ? -2.400 -0.914 8.056 1.00 88.12 81 LEU A O 1
ATOM 649 N N . ARG A 1 82 ? -2.367 -1.261 5.843 1.00 84.12 82 ARG A N 1
ATOM 650 C CA . ARG A 1 82 ? -3.765 -0.897 5.626 1.00 84.12 82 ARG A CA 1
ATOM 651 C C . ARG A 1 82 ? -4.746 -1.879 6.255 1.00 84.12 82 ARG A C 1
ATOM 653 O O . ARG A 1 82 ? -5.764 -1.444 6.796 1.00 84.12 82 ARG A O 1
ATOM 660 N N . SER A 1 83 ? -4.461 -3.178 6.192 1.00 83.31 83 SER A N 1
ATOM 661 C CA . SER A 1 83 ? -5.273 -4.183 6.883 1.00 83.31 83 SER A CA 1
ATOM 662 C C . SER A 1 83 ? -5.289 -3.919 8.392 1.00 83.31 83 SER A C 1
ATOM 664 O O . SER A 1 83 ? -6.362 -3.855 8.995 1.00 83.31 83 SER A O 1
ATOM 666 N N . TRP A 1 84 ? -4.123 -3.651 8.986 1.00 82.56 84 TRP A N 1
ATOM 667 C CA . TRP A 1 84 ? -4.005 -3.305 10.405 1.00 82.56 84 TRP A CA 1
ATOM 668 C C . TRP A 1 84 ? -4.704 -1.995 10.765 1.00 82.56 84 TRP A C 1
ATOM 670 O O . TRP A 1 84 ? -5.490 -1.956 11.710 1.00 82.56 84 TRP A O 1
ATOM 680 N N . HIS A 1 85 ? -4.482 -0.936 9.984 1.00 84.06 85 HIS A N 1
ATOM 681 C CA . HIS A 1 85 ? -5.123 0.363 10.187 1.00 84.06 85 HIS A CA 1
ATOM 682 C C . HIS A 1 85 ? -6.653 0.233 10.229 1.00 84.06 85 HIS A C 1
ATOM 684 O O . HIS A 1 85 ? -7.309 0.794 11.106 1.00 84.06 85 HIS A O 1
ATOM 690 N N . ARG A 1 86 ? -7.227 -0.581 9.334 1.00 79.81 86 ARG A N 1
ATOM 691 C CA . ARG A 1 86 ? -8.670 -0.840 9.306 1.00 79.81 86 ARG A CA 1
ATOM 692 C C . ARG A 1 86 ? -9.161 -1.585 10.546 1.00 79.81 86 ARG A C 1
ATOM 694 O O . ARG A 1 86 ? -10.191 -1.211 11.101 1.00 79.81 86 ARG A O 1
ATOM 701 N N . GLN A 1 87 ? -8.426 -2.599 11.004 1.00 79.38 87 GLN A N 1
ATOM 702 C CA . GLN A 1 87 ? -8.774 -3.344 12.219 1.00 79.38 87 GLN A CA 1
ATOM 703 C C . GLN A 1 87 ? -8.779 -2.442 13.463 1.00 79.38 87 GLN A C 1
ATOM 705 O O . GLN A 1 87 ? -9.699 -2.530 14.282 1.00 79.38 87 GLN A O 1
ATOM 710 N N . TYR A 1 88 ? -7.797 -1.544 13.592 1.00 82.75 88 TYR A N 1
ATOM 711 C CA . TYR A 1 88 ? -7.748 -0.571 14.687 1.00 82.75 88 TYR A CA 1
ATOM 712 C C . TYR A 1 88 ? -8.897 0.435 14.614 1.00 82.75 88 TYR A C 1
ATOM 714 O O . TYR A 1 88 ? -9.581 0.647 15.614 1.00 82.75 88 TYR A O 1
ATOM 722 N N . LEU A 1 89 ? -9.169 0.991 13.431 1.00 82.00 89 LEU A N 1
ATOM 723 C CA . LEU A 1 89 ? -10.256 1.949 13.227 1.00 82.00 89 LEU A CA 1
ATOM 724 C C . LEU A 1 89 ? -11.628 1.335 13.532 1.00 82.00 89 LEU A C 1
ATOM 726 O O . LEU A 1 89 ? -12.445 1.943 14.224 1.00 82.00 89 LEU A O 1
ATOM 730 N N . ASP A 1 90 ? -11.869 0.104 13.082 1.00 79.25 90 ASP A N 1
ATOM 731 C CA . ASP A 1 90 ? -13.115 -0.598 13.374 1.00 79.25 90 ASP A CA 1
ATOM 732 C C . ASP A 1 90 ? -13.252 -0.929 14.872 1.00 79.25 90 ASP A C 1
ATOM 734 O O . ASP A 1 90 ? -14.369 -0.997 15.383 1.00 79.25 90 ASP A O 1
ATOM 738 N N . SER A 1 91 ? -12.141 -1.150 15.584 1.00 78.62 91 SER A N 1
ATOM 739 C CA . SER A 1 91 ? -12.151 -1.407 17.033 1.00 78.62 91 SER A CA 1
ATOM 740 C C . SER A 1 91 ? -12.458 -0.136 17.825 1.00 78.62 91 SER A C 1
ATOM 742 O O . SER A 1 91 ? -13.353 -0.133 18.666 1.00 78.62 91 SER A O 1
ATOM 744 N N . ILE A 1 92 ? -11.798 0.971 17.477 1.00 83.62 92 ILE A N 1
ATOM 745 C CA . ILE A 1 92 ? -12.054 2.315 18.017 1.00 83.62 92 ILE A CA 1
ATOM 746 C C . ILE A 1 92 ? -13.518 2.711 17.809 1.00 83.62 92 ILE A C 1
ATOM 748 O O . ILE A 1 92 ? -14.152 3.226 18.724 1.00 83.62 92 ILE A O 1
ATOM 752 N N . ARG A 1 93 ? -14.092 2.431 16.631 1.00 83.50 93 ARG A N 1
ATOM 753 C CA . ARG A 1 93 ? -15.502 2.724 16.338 1.00 83.50 93 ARG A CA 1
ATOM 754 C C . ARG A 1 93 ? -16.464 1.983 17.271 1.00 83.50 93 ARG A C 1
ATOM 756 O O . ARG A 1 93 ? -17.438 2.581 17.719 1.00 83.50 93 ARG A O 1
ATOM 763 N N . ILE A 1 94 ? -16.203 0.705 17.546 1.00 83.06 94 ILE A N 1
ATOM 764 C CA . ILE A 1 94 ? -17.023 -0.110 18.456 1.00 83.06 94 ILE A CA 1
ATOM 765 C C . ILE A 1 94 ? -16.902 0.402 19.894 1.00 83.06 94 ILE A C 1
ATOM 767 O O . ILE A 1 94 ? -17.912 0.560 20.574 1.00 83.06 94 ILE A O 1
ATOM 771 N N . ILE A 1 95 ? -15.687 0.725 20.339 1.00 84.69 95 ILE A N 1
ATOM 772 C CA . ILE A 1 95 ? -15.463 1.257 21.687 1.00 84.69 95 ILE A CA 1
ATOM 773 C C . ILE A 1 95 ? -16.119 2.639 21.851 1.00 84.69 95 ILE A C 1
ATOM 775 O O . ILE A 1 95 ? -16.812 2.881 22.835 1.00 84.69 95 ILE A O 1
ATOM 779 N N . ASN A 1 96 ? -16.003 3.524 20.858 1.00 85.88 96 ASN A N 1
ATOM 780 C CA . ASN A 1 96 ? -16.682 4.823 20.871 1.00 85.88 96 ASN A CA 1
ATOM 781 C C . ASN A 1 96 ? -18.205 4.690 20.904 1.00 85.88 96 ASN A C 1
ATOM 783 O O . ASN A 1 96 ? -18.878 5.483 21.561 1.00 85.88 96 ASN A O 1
ATOM 787 N N . TRP A 1 97 ? -18.759 3.681 20.226 1.00 86.81 97 TRP A N 1
ATOM 788 C CA . TRP A 1 97 ? -20.179 3.369 20.341 1.00 86.81 97 TRP A CA 1
ATOM 789 C C . TRP A 1 97 ? -20.545 2.975 21.780 1.00 86.81 97 TRP A C 1
ATOM 791 O O . TRP A 1 97 ? -21.528 3.496 22.307 1.00 86.81 97 TRP A O 1
ATOM 801 N N . ALA A 1 98 ? -19.726 2.147 22.442 1.00 85.44 98 ALA A N 1
ATOM 802 C CA . ALA A 1 98 ? -19.921 1.777 23.846 1.00 85.44 98 ALA A CA 1
ATOM 803 C C . ALA A 1 98 ? -19.890 3.001 24.779 1.00 85.44 98 ALA A C 1
ATOM 805 O O . ALA A 1 98 ? -20.745 3.127 25.654 1.00 85.44 98 ALA A O 1
ATOM 806 N N . PHE A 1 99 ? -18.958 3.939 24.564 1.00 85.69 99 PHE A N 1
ATOM 807 C CA . PHE A 1 99 ? -18.902 5.192 25.325 1.00 85.69 99 PHE A CA 1
ATOM 808 C C . PHE A 1 99 ? -20.143 6.063 25.125 1.00 85.69 99 PHE A C 1
ATOM 810 O O . PHE A 1 99 ? -20.686 6.575 26.103 1.00 85.69 99 PHE A O 1
ATOM 817 N N . ALA A 1 100 ? -20.624 6.193 23.887 1.00 86.56 100 ALA A N 1
ATOM 818 C CA . ALA A 1 100 ? -21.821 6.971 23.576 1.00 86.56 100 ALA A CA 1
ATOM 819 C C . ALA A 1 100 ? -23.101 6.395 24.208 1.00 86.56 100 ALA A C 1
ATOM 821 O O . ALA A 1 100 ? -23.975 7.163 24.596 1.00 86.56 100 ALA A O 1
ATOM 822 N N . HIS A 1 101 ? -23.196 5.070 24.355 1.00 84.81 101 HIS A N 1
ATOM 823 C CA . HIS A 1 101 ? -24.385 4.394 24.892 1.00 84.81 101 HIS A CA 1
ATOM 824 C C . HIS A 1 101 ? -24.202 3.958 26.352 1.00 84.81 101 HIS A C 1
ATOM 826 O O . HIS A 1 101 ? -24.976 3.151 26.860 1.00 84.81 101 HIS A O 1
ATOM 832 N N . ARG A 1 102 ? -23.203 4.501 27.068 1.00 80.00 102 ARG A N 1
ATOM 833 C CA . ARG A 1 102 ? -22.893 4.130 28.462 1.00 80.00 102 ARG A CA 1
ATOM 834 C C . ARG A 1 102 ? -24.124 4.148 29.369 1.00 80.00 102 ARG A C 1
ATOM 836 O O . ARG A 1 102 ? -24.289 3.247 30.181 1.00 80.00 102 ARG A O 1
ATOM 843 N N . SER A 1 103 ? -24.975 5.165 29.241 1.00 80.56 103 SER A N 1
ATOM 844 C CA . SER A 1 103 ? -26.172 5.345 30.073 1.00 80.56 103 SER A CA 1
ATOM 845 C C . SER A 1 103 ? -27.256 4.288 29.849 1.00 80.56 103 SER A C 1
ATOM 847 O O . SER A 1 103 ? -28.139 4.141 30.688 1.00 80.56 103 SER A O 1
ATOM 849 N N . GLU A 1 104 ? -27.214 3.567 28.728 1.00 81.31 104 GLU A N 1
ATOM 850 C CA . GLU A 1 104 ? -28.205 2.548 28.362 1.00 81.31 104 GLU A CA 1
ATOM 851 C C . GLU A 1 104 ? -27.885 1.178 28.971 1.00 81.31 104 GLU A C 1
ATOM 853 O O . GLU A 1 104 ? -28.751 0.304 29.047 1.00 81.31 104 GLU A O 1
ATOM 858 N N . PHE A 1 105 ? -26.654 0.989 29.448 1.00 76.88 105 PHE A N 1
ATOM 859 C CA . PHE A 1 105 ? -26.200 -0.262 30.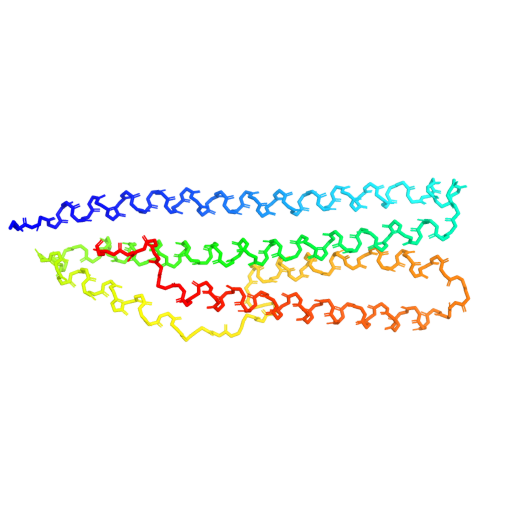033 1.00 76.88 105 PHE A CA 1
ATOM 860 C C . PHE A 1 105 ? -25.953 -0.090 31.530 1.00 76.88 105 PHE A C 1
ATOM 862 O O . PHE A 1 105 ? -25.215 0.784 31.969 1.00 76.88 105 PHE A O 1
ATOM 869 N N . THR A 1 106 ? -26.572 -0.960 32.327 1.00 73.81 106 THR A N 1
ATOM 870 C CA . THR A 1 106 ? -26.318 -1.096 33.776 1.00 73.81 106 THR A CA 1
ATOM 871 C C . THR A 1 106 ? -25.592 -2.403 34.105 1.00 73.81 106 THR A C 1
ATOM 873 O O . THR A 1 106 ? -25.069 -2.567 35.202 1.00 73.81 106 THR A O 1
ATOM 876 N N . ASP A 1 107 ? -25.577 -3.341 33.153 1.00 79.62 107 ASP A N 1
ATOM 877 C CA . ASP A 1 107 ? -25.009 -4.682 33.281 1.00 79.62 107 ASP A CA 1
ATOM 878 C C . ASP A 1 107 ? -23.869 -4.862 32.259 1.00 79.62 107 ASP A C 1
ATOM 880 O O . ASP A 1 107 ? -24.132 -4.794 31.049 1.00 79.62 107 ASP A O 1
ATOM 884 N N . PRO A 1 108 ? -22.618 -5.090 32.704 1.00 78.50 108 PRO A N 1
ATOM 885 C CA . PRO A 1 108 ? -21.476 -5.253 31.806 1.00 78.50 108 PRO A CA 1
ATOM 886 C C . PRO A 1 108 ? -21.602 -6.481 30.899 1.00 78.50 108 PRO A C 1
ATOM 888 O O . PRO A 1 108 ? -21.124 -6.440 29.767 1.00 78.50 108 PRO A O 1
ATOM 891 N N . LEU A 1 109 ? -22.302 -7.541 31.323 1.00 80.00 109 LEU A N 1
ATOM 892 C CA . LEU A 1 109 ? -22.482 -8.746 30.504 1.00 80.00 109 LEU A CA 1
ATOM 893 C C . LEU A 1 109 ? -23.318 -8.459 29.253 1.00 80.00 109 LEU A C 1
ATOM 895 O O . LEU A 1 109 ? -23.008 -8.950 28.167 1.00 80.00 109 LEU A O 1
ATOM 899 N N . LYS A 1 110 ? -24.353 -7.618 29.382 1.00 81.19 110 LYS A N 1
ATOM 900 C CA . LYS A 1 110 ? -25.175 -7.185 28.241 1.00 81.19 110 LYS A CA 1
ATOM 901 C C . LYS A 1 110 ? -24.385 -6.312 27.278 1.00 81.19 110 LYS A C 1
ATOM 903 O O . LYS A 1 110 ? -24.535 -6.464 26.065 1.00 81.19 110 LYS A O 1
ATOM 908 N N . LEU A 1 111 ? -23.541 -5.425 27.803 1.00 81.31 111 LEU A N 1
ATOM 909 C CA . LEU A 1 111 ? -22.674 -4.598 26.972 1.00 81.31 111 LEU A CA 1
ATOM 910 C C . LEU A 1 111 ? -21.658 -5.471 26.225 1.00 81.31 111 LEU A C 1
ATOM 912 O O . LEU A 1 111 ? -21.584 -5.383 25.004 1.00 81.31 111 LEU A O 1
ATOM 916 N N . LYS A 1 112 ? -20.965 -6.384 26.917 1.00 81.69 112 LYS A N 1
ATOM 917 C CA . LYS A 1 112 ? -20.028 -7.343 26.309 1.00 81.69 112 LYS A CA 1
ATOM 918 C C . LYS A 1 112 ? -20.687 -8.160 25.190 1.00 81.69 112 LYS A C 1
ATOM 920 O O . LYS A 1 112 ? -20.191 -8.149 24.066 1.00 81.69 112 LYS A O 1
ATOM 925 N N . ALA A 1 113 ? -21.853 -8.758 25.444 1.00 80.69 113 ALA A N 1
ATOM 926 C CA . ALA A 1 113 ? -22.601 -9.511 24.432 1.00 80.69 113 ALA A CA 1
ATOM 927 C C . ALA A 1 113 ? -23.016 -8.642 23.226 1.00 80.69 113 ALA A C 1
ATOM 929 O O . ALA A 1 113 ? -22.981 -9.088 22.075 1.00 80.69 113 ALA A O 1
ATOM 930 N N . THR A 1 114 ? -23.373 -7.376 23.468 1.00 82.38 114 THR A N 1
ATOM 931 C CA . THR A 1 114 ? -23.715 -6.426 22.400 1.00 82.38 114 THR A CA 1
ATOM 932 C C . THR A 1 114 ? -22.491 -6.112 21.540 1.00 82.38 114 THR A C 1
ATOM 934 O O . THR A 1 114 ? -22.573 -6.184 20.313 1.00 82.38 114 THR A O 1
ATOM 937 N N . LEU A 1 115 ? -21.335 -5.843 22.151 1.00 81.50 115 LEU A N 1
ATOM 938 C CA . LEU A 1 115 ? -20.088 -5.577 21.427 1.00 81.50 115 LEU A CA 1
ATOM 939 C C . LEU A 1 115 ? -19.628 -6.801 20.624 1.00 81.50 115 LEU A C 1
ATOM 941 O O . LEU A 1 115 ? -19.249 -6.661 19.460 1.00 81.50 115 LEU A O 1
ATOM 945 N N . GLU A 1 116 ? -19.741 -8.004 21.187 1.00 78.00 116 GLU A N 1
ATOM 946 C CA . GLU A 1 116 ? -19.459 -9.258 20.479 1.00 78.00 116 GLU A CA 1
ATOM 947 C C . GLU A 1 116 ? -20.345 -9.415 19.233 1.00 78.00 116 GLU A C 1
ATOM 949 O O . GLU A 1 116 ? -19.838 -9.707 18.145 1.00 78.00 116 GLU A O 1
ATOM 954 N N . SER A 1 117 ? -21.643 -9.114 19.330 1.00 76.88 117 SER A N 1
ATOM 955 C CA . SER A 1 117 ? -22.544 -9.146 18.168 1.00 76.88 117 SER A CA 1
ATOM 956 C C . SER A 1 117 ? -22.145 -8.140 17.072 1.00 76.88 117 SER A C 1
ATOM 958 O O . SER A 1 117 ? -22.189 -8.460 15.880 1.00 76.88 117 SER A O 1
ATOM 960 N N . MET A 1 118 ? -21.653 -6.954 17.455 1.00 75.19 118 MET A N 1
ATOM 961 C CA . MET A 1 118 ? -21.163 -5.939 16.513 1.00 75.19 118 MET A CA 1
ATOM 962 C C . MET A 1 118 ? -19.872 -6.364 15.812 1.00 75.19 118 MET A C 1
ATOM 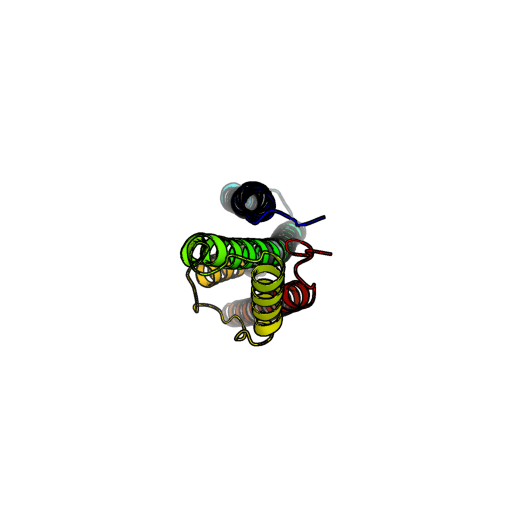964 O O . MET A 1 118 ? -19.661 -6.025 14.645 1.00 75.19 118 MET A O 1
ATOM 968 N N . THR A 1 119 ? -19.011 -7.129 16.489 1.00 69.38 119 THR A N 1
ATOM 969 C CA . THR A 1 119 ? -17.795 -7.672 15.866 1.00 69.38 119 THR A CA 1
ATOM 970 C C . THR A 1 119 ? -18.103 -8.742 14.818 1.00 69.38 119 THR A C 1
ATOM 972 O O . THR A 1 119 ? -17.457 -8.758 13.771 1.00 69.38 119 THR A O 1
ATOM 975 N N . GLN A 1 120 ? -19.129 -9.576 15.033 1.00 64.31 120 GLN A N 1
ATOM 976 C CA . GLN A 1 120 ? -19.529 -10.628 14.089 1.00 64.31 120 GLN A CA 1
ATOM 977 C C . GLN A 1 120 ? -20.151 -10.073 12.795 1.00 64.31 120 GLN A C 1
ATOM 979 O O . GLN A 1 120 ? -19.988 -10.659 11.723 1.00 64.31 120 GLN A O 1
ATOM 984 N N . TYR A 1 121 ? -20.806 -8.907 12.845 1.00 53.50 121 TYR A N 1
ATOM 985 C CA . TYR A 1 121 ? -21.452 -8.300 11.671 1.00 53.50 121 TYR A CA 1
ATOM 986 C C . TYR A 1 121 ? -20.462 -7.710 10.638 1.00 53.50 121 TYR A C 1
ATOM 988 O O . TYR A 1 121 ? -20.858 -7.332 9.533 1.00 53.50 121 TYR A O 1
ATOM 996 N N . LYS A 1 122 ? -19.155 -7.664 10.945 1.00 55.34 122 LYS A N 1
ATOM 997 C CA . LYS A 1 122 ? -18.102 -7.128 10.056 1.00 55.34 122 LYS A CA 1
ATOM 998 C C . LYS A 1 122 ? -17.867 -7.944 8.774 1.00 55.34 122 LYS A C 1
ATOM 1000 O O . LYS A 1 122 ? -17.262 -7.425 7.838 1.00 55.34 122 LYS A O 1
ATOM 1005 N N . GLY A 1 123 ? -18.366 -9.180 8.687 1.00 50.16 123 GLY A N 1
ATOM 1006 C CA . GLY A 1 123 ? -18.067 -10.131 7.603 1.00 50.16 123 GLY A CA 1
ATOM 1007 C C . GLY A 1 123 ? -18.584 -9.787 6.194 1.00 50.16 123 GLY A C 1
ATOM 1008 O O . GLY A 1 123 ? -18.316 -10.535 5.258 1.00 50.16 123 GLY A O 1
ATOM 1009 N N . LYS A 1 124 ? -19.311 -8.679 5.994 1.00 50.25 124 LYS A N 1
ATOM 1010 C CA . LYS A 1 124 ? -19.851 -8.277 4.678 1.00 50.25 124 LYS A CA 1
ATOM 1011 C C . LYS A 1 124 ? -19.302 -6.925 4.226 1.00 50.25 124 LYS A C 1
ATOM 1013 O O . LYS A 1 124 ? -20.039 -5.944 4.152 1.00 50.25 124 LYS A O 1
ATOM 1018 N N . GLN A 1 125 ? -18.009 -6.844 3.921 1.00 57.78 125 GLN A N 1
ATOM 1019 C CA . GLN A 1 125 ? -17.437 -5.629 3.331 1.00 57.78 125 GLN A CA 1
ATOM 1020 C C . GLN A 1 125 ? -17.248 -5.742 1.815 1.00 57.78 125 GLN A C 1
ATOM 1022 O O . GLN A 1 125 ? -16.857 -6.781 1.288 1.00 57.78 125 GLN A O 1
ATOM 1027 N N . LYS A 1 126 ? -17.551 -4.635 1.120 1.00 59.62 126 LYS A N 1
ATOM 1028 C CA . LYS A 1 126 ? -17.383 -4.476 -0.330 1.00 59.62 126 LYS A CA 1
ATOM 1029 C C . LYS A 1 126 ? -15.905 -4.608 -0.707 1.00 59.62 126 LYS A C 1
ATOM 1031 O O . LYS A 1 126 ? -15.045 -4.079 -0.002 1.00 59.62 126 LYS A O 1
ATOM 1036 N N . ILE A 1 127 ? -15.654 -5.265 -1.841 1.00 63.19 127 ILE A N 1
ATOM 1037 C CA . ILE A 1 127 ? -14.350 -5.312 -2.515 1.00 63.19 127 ILE A CA 1
ATOM 1038 C C . ILE A 1 127 ? -13.781 -3.890 -2.570 1.00 63.19 127 ILE A C 1
ATOM 1040 O O . ILE A 1 127 ? -14.459 -2.961 -3.017 1.00 63.19 127 ILE A O 1
ATOM 1044 N N . LEU A 1 128 ? -12.555 -3.713 -2.078 1.00 70.31 128 LEU A N 1
ATOM 1045 C CA . LEU A 1 128 ? -11.844 -2.446 -2.169 1.00 70.31 128 LEU A CA 1
ATOM 1046 C C . LEU A 1 128 ? -11.446 -2.242 -3.627 1.00 70.31 128 LEU A C 1
ATOM 1048 O O . LEU A 1 128 ? -10.582 -2.948 -4.147 1.00 70.31 128 LEU A O 1
ATOM 1052 N N . TRP A 1 129 ? -12.108 -1.284 -4.270 1.00 67.31 129 TRP A N 1
ATOM 1053 C CA . TRP A 1 129 ? -11.805 -0.868 -5.631 1.00 67.31 129 TRP A CA 1
ATOM 1054 C C . TRP A 1 129 ? -10.899 0.369 -5.610 1.00 67.31 129 TRP A C 1
ATOM 1056 O O . TRP A 1 129 ? -11.064 1.221 -4.721 1.00 67.31 129 TRP A O 1
ATOM 1066 N N . PRO A 1 130 ? -9.963 0.511 -6.567 1.00 66.00 130 PRO A N 1
ATOM 1067 C CA . PRO A 1 130 ? -9.274 1.777 -6.774 1.00 66.00 130 PRO A CA 1
ATOM 1068 C C . PRO A 1 130 ? -10.298 2.920 -6.859 1.00 66.00 130 PRO A C 1
ATOM 1070 O O . PRO A 1 130 ? -11.400 2.750 -7.382 1.00 66.00 130 PRO A O 1
ATOM 1073 N N . TRP A 1 131 ? -9.947 4.079 -6.299 1.00 73.00 131 TRP A N 1
ATOM 1074 C CA . TRP A 1 131 ? -10.761 5.311 -6.303 1.00 73.00 131 TRP A CA 1
ATOM 1075 C C . TRP A 1 131 ? -11.975 5.373 -5.365 1.00 73.00 131 TRP A C 1
ATOM 1077 O O . TRP A 1 131 ? -12.634 6.407 -5.320 1.00 73.00 131 TRP A O 1
ATOM 1087 N N . SER A 1 132 ? -12.282 4.337 -4.577 1.00 76.31 132 SER A N 1
ATOM 1088 C CA . SER A 1 132 ? -13.487 4.380 -3.727 1.00 76.31 132 SER A CA 1
ATOM 1089 C C . SER A 1 132 ? -13.347 5.225 -2.451 1.00 76.31 132 SER A C 1
ATOM 1091 O O . SER A 1 132 ? -14.351 5.613 -1.864 1.00 76.31 132 SER A O 1
ATOM 1093 N N . THR A 1 133 ? -12.121 5.460 -1.977 1.00 80.00 133 THR A N 1
ATOM 1094 C CA . THR A 1 133 ? -11.813 6.267 -0.782 1.00 80.00 133 THR A CA 1
ATOM 1095 C C . THR A 1 133 ? -10.504 7.024 -0.980 1.00 80.00 133 THR A C 1
ATOM 1097 O O . THR A 1 133 ? -9.668 6.585 -1.769 1.00 80.00 133 THR A O 1
ATOM 1100 N N . THR A 1 134 ? -10.279 8.106 -0.227 1.00 81.19 134 THR A N 1
ATOM 1101 C CA . THR A 1 134 ? -9.014 8.865 -0.251 1.00 81.19 134 THR A CA 1
ATOM 1102 C C . THR A 1 134 ? -7.807 7.955 -0.036 1.00 81.19 134 THR A C 1
ATOM 1104 O O . THR A 1 134 ? -6.861 7.985 -0.816 1.00 81.19 134 THR A O 1
ATOM 1107 N N . ASP A 1 135 ? -7.877 7.041 0.932 1.00 77.38 135 ASP A N 1
ATOM 1108 C CA . ASP A 1 135 ? -6.805 6.071 1.159 1.00 77.38 135 ASP A CA 1
ATOM 1109 C C . ASP A 1 135 ? -6.597 5.140 -0.044 1.00 77.38 135 ASP A C 1
ATOM 1111 O O . ASP A 1 135 ? -5.473 4.745 -0.346 1.00 77.38 135 ASP A O 1
ATOM 1115 N N . ASN A 1 136 ? -7.666 4.717 -0.737 1.00 82.69 136 ASN A N 1
ATOM 1116 C CA . ASN A 1 136 ? -7.545 3.914 -1.965 1.00 82.69 136 ASN A CA 1
ATOM 1117 C C . ASN A 1 136 ? -6.909 4.724 -3.097 1.00 82.69 136 ASN A C 1
ATOM 1119 O O . ASN A 1 136 ? -6.153 4.157 -3.881 1.00 82.69 136 ASN A O 1
ATOM 1123 N N . MET A 1 137 ? -7.175 6.028 -3.175 1.00 85.62 137 MET A N 1
ATOM 1124 C CA . MET A 1 137 ? -6.535 6.916 -4.146 1.00 85.62 137 MET A CA 1
ATOM 1125 C C . MET A 1 137 ? -5.039 7.062 -3.866 1.00 85.62 137 MET A C 1
ATOM 1127 O O . MET A 1 137 ? -4.251 6.910 -4.790 1.00 85.62 137 MET A O 1
ATOM 1131 N N . VAL A 1 138 ? -4.637 7.262 -2.605 1.00 86.56 138 VAL A N 1
ATOM 1132 C CA . VAL A 1 138 ? -3.214 7.341 -2.215 1.00 86.56 138 VAL A CA 1
ATOM 1133 C C . VAL A 1 138 ? -2.484 6.042 -2.554 1.00 86.56 138 VAL A C 1
ATOM 1135 O O . VAL A 1 138 ? -1.425 6.070 -3.174 1.00 86.56 138 VAL A O 1
ATOM 1138 N N . PHE A 1 139 ? -3.078 4.897 -2.214 1.00 87.69 139 PHE A N 1
ATOM 1139 C CA . PHE A 1 139 ? -2.513 3.589 -2.545 1.00 87.69 139 PHE A CA 1
ATOM 1140 C C . PHE A 1 139 ? -2.416 3.364 -4.063 1.00 87.69 139 PHE A C 1
ATOM 1142 O O . PHE A 1 139 ? -1.393 2.898 -4.549 1.00 87.69 139 PHE A O 1
ATOM 1149 N N . THR A 1 140 ? -3.442 3.764 -4.822 1.00 89.56 140 THR A N 1
ATOM 1150 C CA . THR A 1 140 ? -3.429 3.702 -6.295 1.00 89.56 140 THR A CA 1
ATOM 1151 C C . THR A 1 140 ? -2.329 4.581 -6.883 1.00 89.56 140 THR A C 1
ATOM 1153 O O . THR A 1 140 ? -1.586 4.140 -7.752 1.00 89.56 140 THR A O 1
ATOM 1156 N N . ALA A 1 141 ? -2.210 5.823 -6.411 1.00 91.00 141 ALA A N 1
ATOM 1157 C CA . ALA A 1 141 ? -1.199 6.759 -6.883 1.00 91.00 141 ALA A CA 1
ATOM 1158 C C . ALA A 1 141 ? 0.212 6.224 -6.616 1.00 91.00 141 ALA A C 1
ATOM 1160 O O . ALA A 1 141 ? 1.071 6.304 -7.491 1.00 91.00 141 ALA A O 1
ATOM 1161 N N . PHE A 1 142 ? 0.429 5.623 -5.445 1.00 92.12 142 PHE A N 1
ATOM 1162 C CA . PHE A 1 142 ? 1.697 4.990 -5.114 1.00 92.12 142 PHE A CA 1
ATOM 1163 C C . PHE A 1 142 ? 1.977 3.761 -5.996 1.00 92.12 142 PHE A C 1
ATOM 1165 O O . PHE A 1 142 ? 3.069 3.661 -6.543 1.00 92.12 142 PHE A O 1
ATOM 1172 N N . ALA A 1 143 ? 0.989 2.896 -6.245 1.00 91.94 143 ALA A N 1
ATOM 1173 C CA . ALA A 1 143 ? 1.142 1.758 -7.158 1.00 91.94 143 ALA A CA 1
ATOM 1174 C C . ALA A 1 143 ? 1.445 2.186 -8.609 1.00 91.94 143 ALA A C 1
ATOM 1176 O O . ALA A 1 143 ? 2.240 1.564 -9.306 1.00 91.94 143 ALA A O 1
ATOM 1177 N N . ILE A 1 144 ? 0.875 3.298 -9.079 1.00 92.94 144 ILE A N 1
ATOM 1178 C CA . ILE A 1 144 ? 1.251 3.869 -10.380 1.00 92.94 144 ILE A CA 1
ATOM 1179 C C . ILE A 1 144 ? 2.694 4.386 -10.328 1.00 92.94 144 ILE A C 1
ATOM 1181 O O . ILE A 1 144 ? 3.482 4.109 -11.234 1.00 92.94 144 ILE A O 1
ATOM 1185 N N . LEU A 1 145 ? 3.067 5.096 -9.259 1.00 93.81 145 LEU A N 1
ATOM 1186 C CA . LEU A 1 145 ? 4.414 5.635 -9.074 1.00 93.81 145 LEU A CA 1
ATOM 1187 C C . LEU A 1 145 ? 5.482 4.532 -9.095 1.00 93.81 145 LEU A C 1
ATOM 1189 O O . LEU A 1 145 ? 6.555 4.737 -9.662 1.00 93.81 145 LEU A O 1
ATOM 1193 N N . THR A 1 146 ? 5.185 3.347 -8.555 1.00 93.62 146 THR A N 1
ATOM 1194 C CA . THR A 1 146 ? 6.128 2.222 -8.558 1.00 93.62 146 THR A CA 1
ATOM 1195 C C . THR A 1 146 ? 6.459 1.720 -9.957 1.00 93.62 146 THR A C 1
ATOM 1197 O O . THR A 1 146 ? 7.523 1.144 -10.142 1.00 93.62 146 THR A O 1
ATOM 1200 N N . THR A 1 147 ? 5.620 1.995 -10.963 1.00 93.31 147 THR A N 1
ATOM 1201 C CA . THR A 1 147 ? 5.874 1.623 -12.366 1.00 93.31 147 THR A CA 1
ATOM 1202 C C . THR A 1 147 ? 6.749 2.619 -13.133 1.00 93.31 147 THR A C 1
ATOM 1204 O O . THR A 1 147 ? 7.222 2.302 -14.223 1.00 93.31 147 THR A O 1
ATOM 1207 N N . VAL A 1 148 ? 7.043 3.800 -12.577 1.00 92.69 148 VAL A N 1
ATOM 1208 C CA . VAL A 1 148 ? 7.882 4.825 -13.230 1.00 92.69 148 VAL A CA 1
ATOM 1209 C C . VAL A 1 148 ? 9.267 4.308 -13.664 1.00 92.69 148 VAL A C 1
ATOM 1211 O O . VAL A 1 148 ? 9.667 4.593 -14.796 1.00 92.69 148 VAL A O 1
ATOM 1214 N N . PRO A 1 149 ? 10.002 3.503 -12.867 1.00 93.19 149 PRO A N 1
ATOM 1215 C CA . PRO A 1 149 ? 11.278 2.922 -13.294 1.00 93.19 149 PRO A CA 1
ATOM 1216 C C . PRO A 1 149 ? 11.172 2.079 -14.571 1.00 93.19 149 PRO A C 1
ATOM 1218 O O . PRO A 1 149 ? 12.112 2.038 -15.360 1.00 93.19 149 PRO A O 1
ATOM 1221 N N . VAL A 1 150 ? 10.018 1.449 -14.819 1.00 92.56 150 VAL A N 1
ATOM 1222 C CA . VAL A 1 150 ? 9.772 0.643 -16.025 1.00 92.56 150 VAL A CA 1
ATOM 1223 C C . VAL A 1 150 ? 9.821 1.516 -17.277 1.00 92.56 150 VAL A C 1
ATOM 1225 O O . VAL A 1 150 ? 10.382 1.097 -18.287 1.00 92.56 150 VAL A O 1
ATOM 1228 N N . ILE A 1 151 ? 9.302 2.747 -17.211 1.00 91.00 151 ILE A N 1
ATOM 1229 C CA . ILE A 1 151 ? 9.351 3.705 -18.326 1.00 91.00 151 ILE A CA 1
ATOM 1230 C C . ILE A 1 151 ? 10.807 4.006 -18.688 1.00 91.00 151 ILE A C 1
ATOM 1232 O O . ILE A 1 151 ? 11.187 3.908 -19.856 1.00 91.00 151 ILE A O 1
ATOM 1236 N N . PHE A 1 152 ? 11.635 4.317 -17.688 1.00 88.62 152 PHE A N 1
ATOM 1237 C CA . PHE A 1 152 ? 13.056 4.602 -17.892 1.00 88.62 152 PHE A CA 1
ATOM 1238 C C . PHE A 1 152 ? 13.828 3.379 -18.403 1.00 88.62 152 PHE A C 1
ATOM 1240 O O . PHE A 1 152 ? 14.640 3.507 -19.320 1.00 88.62 152 PHE A O 1
ATOM 1247 N N . GLY A 1 153 ? 13.521 2.187 -17.885 1.00 88.00 153 GLY A N 1
ATOM 1248 C CA . GLY A 1 153 ? 14.093 0.933 -18.370 1.00 88.00 153 GLY A CA 1
ATOM 1249 C C . GLY A 1 153 ? 13.767 0.667 -19.839 1.00 88.00 153 GLY A C 1
ATOM 1250 O O . GLY A 1 153 ? 14.670 0.408 -20.629 1.00 88.00 153 GLY A O 1
ATOM 1251 N N . LEU A 1 154 ? 12.498 0.799 -20.235 1.00 89.75 154 LEU A N 1
ATOM 1252 C CA . LEU A 1 154 ? 12.058 0.602 -21.620 1.00 89.75 154 LEU A CA 1
ATOM 1253 C C . LEU A 1 154 ? 12.602 1.680 -22.568 1.00 89.75 154 LEU A C 1
ATOM 1255 O O . LEU A 1 154 ? 12.901 1.392 -23.729 1.00 89.75 154 LEU A O 1
ATOM 1259 N N . ALA A 1 155 ? 12.764 2.919 -22.096 1.00 85.81 155 ALA A N 1
ATOM 1260 C CA . ALA A 1 155 ? 13.374 3.997 -22.872 1.00 85.81 155 ALA A CA 1
ATOM 1261 C C . ALA A 1 155 ? 14.832 3.687 -23.262 1.00 85.81 155 ALA A C 1
ATOM 1263 O O . ALA A 1 155 ? 15.269 4.106 -24.330 1.00 85.81 155 ALA A O 1
ATOM 1264 N N . GLY A 1 156 ? 15.553 2.898 -22.458 1.00 81.00 156 GLY A N 1
ATOM 1265 C CA . GLY A 1 156 ? 16.918 2.450 -22.755 1.00 81.00 156 GLY A CA 1
ATOM 1266 C C . GLY A 1 156 ? 17.037 1.314 -23.782 1.00 81.00 156 GLY A C 1
ATOM 1267 O O . GLY A 1 156 ? 18.154 0.915 -24.098 1.00 81.00 156 GLY A O 1
ATOM 1268 N N . ILE A 1 157 ? 15.925 0.765 -24.289 1.00 85.12 157 ILE A N 1
ATOM 1269 C CA . ILE A 1 157 ? 15.920 -0.391 -25.199 1.00 85.12 157 ILE A CA 1
ATOM 1270 C C . ILE A 1 157 ? 15.642 0.052 -26.641 1.00 85.12 157 ILE A C 1
ATOM 1272 O O . ILE A 1 157 ? 14.503 0.022 -27.106 1.00 85.12 157 ILE A O 1
ATOM 1276 N N . ASP A 1 158 ? 16.689 0.445 -27.366 1.00 82.38 158 ASP A N 1
ATOM 1277 C CA . ASP A 1 158 ? 16.557 1.130 -28.662 1.00 82.38 158 ASP A CA 1
ATOM 1278 C C . ASP A 1 158 ? 15.960 0.286 -29.798 1.00 82.38 158 ASP A C 1
ATOM 1280 O O . ASP A 1 158 ? 15.303 0.832 -30.682 1.00 82.38 158 ASP A O 1
ATOM 1284 N N . PHE A 1 159 ? 16.090 -1.043 -29.748 1.00 86.38 159 PHE A N 1
ATOM 1285 C CA . PHE A 1 159 ? 15.556 -1.932 -30.789 1.00 86.38 159 PHE A CA 1
ATOM 1286 C C . PHE A 1 159 ? 14.023 -2.079 -30.762 1.00 86.38 159 PHE A C 1
ATOM 1288 O O . PHE A 1 159 ? 13.435 -2.594 -31.712 1.00 86.38 159 PHE A O 1
ATOM 1295 N N . LEU A 1 160 ? 13.355 -1.656 -29.681 1.00 88.56 160 LEU A N 1
ATOM 1296 C CA . LEU A 1 160 ? 11.898 -1.714 -29.565 1.00 88.56 160 LEU A CA 1
ATOM 1297 C C . LEU A 1 160 ? 11.258 -0.456 -30.161 1.00 88.56 160 LEU A C 1
ATOM 1299 O O . LEU A 1 160 ? 11.642 0.668 -29.822 1.00 88.56 160 LEU A O 1
ATOM 1303 N N . SER A 1 161 ? 10.210 -0.632 -30.971 1.00 93.00 161 SER A N 1
ATOM 1304 C CA . SER A 1 161 ? 9.389 0.491 -31.436 1.00 93.00 161 SER A CA 1
ATOM 1305 C C . SER A 1 161 ? 8.688 1.185 -30.262 1.00 93.00 161 SER A C 1
ATOM 1307 O O . SER A 1 161 ? 8.373 0.557 -29.247 1.00 93.00 161 SER A O 1
ATOM 1309 N N . VAL A 1 162 ? 8.409 2.485 -30.400 1.00 91.25 162 VAL A N 1
ATOM 1310 C CA . VAL A 1 162 ? 7.749 3.284 -29.349 1.00 91.25 162 VAL A CA 1
ATOM 1311 C C . VAL A 1 162 ? 6.421 2.653 -28.922 1.00 91.25 162 VAL A C 1
ATOM 1313 O O . VAL A 1 162 ? 6.180 2.473 -27.731 1.00 91.25 162 VAL A O 1
ATOM 1316 N N . TRP A 1 163 ? 5.595 2.227 -29.882 1.00 92.69 163 TRP A N 1
ATOM 1317 C CA . TRP A 1 163 ? 4.315 1.570 -29.603 1.00 92.69 163 TRP A CA 1
ATOM 1318 C C . TRP A 1 163 ? 4.471 0.241 -28.863 1.00 92.69 163 TRP A C 1
ATOM 1320 O O . TRP A 1 163 ? 3.670 -0.061 -27.981 1.00 92.69 163 TRP A O 1
ATOM 1330 N N . MET A 1 164 ? 5.528 -0.525 -29.155 1.00 92.69 164 MET A N 1
ATOM 1331 C CA . MET A 1 164 ? 5.810 -1.766 -28.434 1.00 92.69 164 MET A CA 1
ATOM 1332 C C . MET A 1 164 ? 6.228 -1.490 -26.985 1.00 92.69 164 MET A C 1
ATOM 1334 O O . MET A 1 164 ? 5.750 -2.165 -26.077 1.00 92.69 164 MET A O 1
ATOM 1338 N N . ARG A 1 165 ? 7.039 -0.452 -26.737 1.00 92.06 165 ARG A N 1
ATOM 1339 C CA . ARG A 1 165 ? 7.396 -0.021 -25.371 1.00 92.06 165 ARG A CA 1
ATOM 1340 C C . ARG A 1 165 ? 6.163 0.423 -24.584 1.00 92.06 165 ARG A C 1
ATOM 1342 O O . ARG A 1 165 ? 5.989 0.004 -23.444 1.00 92.06 165 ARG A O 1
ATOM 1349 N N . VAL A 1 166 ? 5.281 1.212 -25.200 1.00 92.56 166 VAL A N 1
ATOM 1350 C CA . VAL A 1 166 ? 4.016 1.644 -24.581 1.00 92.56 166 VAL A CA 1
ATOM 1351 C C . VAL A 1 166 ? 3.131 0.440 -24.246 1.00 92.56 166 VAL A C 1
ATOM 1353 O O . VAL A 1 166 ? 2.632 0.348 -23.127 1.00 92.56 166 VAL A O 1
ATOM 1356 N N . ALA A 1 167 ? 2.982 -0.519 -25.165 1.00 94.25 167 ALA A N 1
ATOM 1357 C CA . ALA A 1 167 ? 2.193 -1.727 -24.928 1.00 94.25 167 ALA A CA 1
ATOM 1358 C C . ALA A 1 167 ? 2.755 -2.583 -23.777 1.00 94.25 167 ALA A C 1
ATOM 1360 O O . ALA A 1 167 ? 1.990 -3.066 -22.937 1.00 94.25 167 ALA A O 1
ATOM 1361 N N . ILE A 1 168 ? 4.083 -2.734 -23.698 1.00 94.38 168 ILE A N 1
ATOM 1362 C CA . ILE A 1 168 ? 4.752 -3.439 -22.595 1.00 94.38 168 ILE A CA 1
ATOM 1363 C C . ILE A 1 168 ? 4.514 -2.707 -21.270 1.00 94.38 168 ILE A C 1
ATOM 1365 O O . ILE A 1 168 ? 4.114 -3.343 -20.296 1.00 94.38 168 ILE A O 1
ATOM 1369 N N . TYR A 1 169 ? 4.696 -1.384 -21.235 1.00 94.19 169 TYR A N 1
ATOM 1370 C CA . TYR A 1 169 ? 4.450 -0.576 -20.039 1.00 94.19 169 TYR A CA 1
ATOM 1371 C C . TYR A 1 169 ? 3.007 -0.713 -19.542 1.00 94.19 169 TYR A C 1
ATOM 1373 O O . TYR A 1 169 ? 2.797 -1.039 -18.376 1.00 94.19 169 TYR A O 1
ATOM 1381 N N . ILE A 1 170 ? 2.015 -0.545 -20.424 1.00 95.00 170 ILE A N 1
ATOM 1382 C CA . ILE A 1 170 ? 0.595 -0.693 -20.070 1.00 95.00 170 ILE A CA 1
ATOM 1383 C C . ILE A 1 170 ? 0.324 -2.103 -19.536 1.00 95.00 170 ILE A C 1
ATOM 1385 O O . ILE A 1 170 ? -0.366 -2.261 -18.532 1.00 95.00 170 ILE A O 1
ATOM 1389 N N . SER A 1 171 ? 0.900 -3.131 -20.163 1.00 94.94 171 SER A N 1
ATOM 1390 C CA . SER A 1 171 ? 0.739 -4.518 -19.717 1.00 94.94 171 SER A CA 1
ATOM 1391 C C . SER A 1 171 ? 1.313 -4.749 -18.317 1.00 94.94 171 SER A C 1
ATOM 1393 O O . SER A 1 171 ? 0.695 -5.448 -17.515 1.00 94.94 171 SER A O 1
ATOM 1395 N N . ILE A 1 172 ? 2.479 -4.171 -18.014 1.00 94.56 172 ILE A N 1
ATOM 1396 C CA . ILE A 1 172 ? 3.098 -4.246 -16.684 1.00 94.56 172 ILE A CA 1
ATOM 1397 C C . ILE A 1 172 ? 2.250 -3.485 -15.665 1.00 94.56 172 ILE A C 1
ATOM 1399 O O . ILE A 1 172 ? 1.918 -4.055 -14.632 1.00 94.56 172 ILE A O 1
ATOM 1403 N N . LEU A 1 173 ? 1.830 -2.257 -15.980 1.00 93.88 173 LEU A N 1
ATOM 1404 C CA . LEU A 1 173 ? 0.990 -1.431 -15.113 1.00 93.88 173 LEU A CA 1
ATOM 1405 C C . LEU A 1 173 ? -0.324 -2.131 -14.753 1.00 93.88 173 LEU A C 1
ATOM 1407 O O . LEU A 1 173 ? -0.695 -2.181 -13.585 1.00 93.88 173 LEU A O 1
ATOM 1411 N N . VAL A 1 174 ? -1.022 -2.703 -15.738 1.00 93.06 174 VAL A N 1
ATOM 1412 C CA . VAL A 1 174 ? -2.287 -3.416 -15.505 1.00 93.06 174 VAL A CA 1
ATOM 1413 C C . VAL A 1 174 ? -2.071 -4.651 -14.629 1.00 93.06 174 VAL A C 1
ATOM 1415 O O . VAL A 1 174 ? -2.855 -4.883 -13.708 1.00 93.06 174 VAL A O 1
ATOM 1418 N N . LYS A 1 175 ? -1.013 -5.434 -14.881 1.00 93.56 175 LYS A N 1
ATOM 1419 C CA . LYS A 1 175 ? -0.693 -6.626 -14.079 1.00 93.56 175 LYS A CA 1
ATOM 1420 C C . LYS A 1 175 ? -0.311 -6.269 -12.646 1.00 93.56 175 LYS A C 1
ATOM 1422 O O . LYS A 1 175 ? -0.795 -6.924 -11.728 1.00 93.56 175 LYS A O 1
ATOM 1427 N N . ASP A 1 176 ? 0.516 -5.244 -12.466 1.00 91.62 176 ASP A N 1
ATOM 1428 C CA . ASP A 1 176 ? 0.935 -4.758 -11.152 1.00 91.62 176 ASP A CA 1
ATOM 1429 C C . ASP A 1 176 ? -0.267 -4.242 -10.356 1.00 91.62 176 ASP A C 1
ATOM 1431 O O . ASP A 1 176 ? -0.544 -4.724 -9.262 1.00 91.62 176 ASP A O 1
ATOM 1435 N N . MET A 1 177 ? -1.082 -3.372 -10.962 1.00 90.62 177 MET A N 1
ATOM 1436 C CA . MET A 1 177 ? -2.318 -2.875 -10.356 1.00 90.62 177 MET A CA 1
ATOM 1437 C C . MET A 1 177 ? -3.262 -4.012 -9.964 1.00 90.62 177 MET A C 1
ATOM 1439 O O . MET A 1 177 ? -3.761 -4.040 -8.840 1.00 90.62 177 MET A O 1
ATOM 1443 N N . PHE A 1 178 ? -3.496 -4.975 -10.857 1.00 91.25 178 PHE A N 1
ATOM 1444 C CA . PHE A 1 178 ? -4.341 -6.124 -10.544 1.00 91.25 178 PHE A CA 1
ATOM 1445 C C . PHE A 1 178 ? -3.787 -6.924 -9.359 1.00 91.25 178 PHE A C 1
ATOM 1447 O O . PHE A 1 178 ? -4.526 -7.223 -8.421 1.00 91.25 178 PHE A O 1
ATOM 1454 N N . PHE A 1 179 ? -2.489 -7.232 -9.373 1.00 91.88 179 PHE A N 1
ATOM 1455 C CA . PHE A 1 179 ? -1.825 -7.998 -8.323 1.00 91.88 179 PHE A CA 1
ATOM 1456 C C . PHE A 1 179 ? -1.876 -7.289 -6.965 1.00 91.88 179 PHE A C 1
ATOM 1458 O O . PHE A 1 179 ? -2.295 -7.884 -5.972 1.00 91.88 179 PHE A O 1
ATOM 1465 N N . VAL A 1 180 ? -1.510 -6.009 -6.925 1.00 91.19 180 VAL A N 1
ATOM 1466 C CA . VAL A 1 180 ? -1.451 -5.204 -5.703 1.00 91.19 180 VAL A CA 1
ATOM 1467 C C . VAL A 1 180 ? -2.846 -5.022 -5.088 1.00 91.19 180 VAL A C 1
ATOM 1469 O O . VAL A 1 180 ? -3.012 -5.168 -3.874 1.00 91.19 180 VAL A O 1
ATOM 1472 N N . PHE A 1 181 ? -3.880 -4.788 -5.904 1.00 89.12 181 PHE A N 1
ATOM 1473 C CA . PHE A 1 181 ? -5.261 -4.695 -5.414 1.00 89.12 181 PHE A CA 1
ATOM 1474 C C . PHE A 1 181 ? -5.843 -6.040 -4.997 1.00 89.12 181 PHE A C 1
ATOM 1476 O O . PHE A 1 181 ? -6.578 -6.105 -4.006 1.00 89.12 181 PHE A O 1
ATOM 1483 N N . TRP A 1 182 ? -5.524 -7.114 -5.716 1.00 90.94 182 TRP A N 1
ATOM 1484 C CA . TRP A 1 182 ? -5.894 -8.461 -5.300 1.00 90.94 182 TRP A CA 1
ATOM 1485 C C . TRP A 1 182 ? -5.282 -8.784 -3.932 1.00 90.94 182 TRP A C 1
ATOM 1487 O O . TRP A 1 182 ? -6.013 -9.153 -3.012 1.00 90.94 182 TRP A O 1
ATOM 1497 N N . TYR A 1 183 ? -3.981 -8.539 -3.757 1.00 91.00 183 TYR A N 1
ATOM 1498 C CA . TYR A 1 183 ? -3.280 -8.762 -2.493 1.00 91.00 183 TYR A CA 1
ATOM 1499 C C . TYR A 1 183 ? -3.866 -7.919 -1.355 1.00 91.00 183 TYR A C 1
ATOM 1501 O O . TYR A 1 183 ? -4.144 -8.449 -0.280 1.00 91.00 183 TYR A O 1
ATOM 1509 N N . LEU A 1 184 ? -4.146 -6.631 -1.592 1.00 87.94 184 LEU A N 1
ATOM 1510 C CA . LEU A 1 184 ? -4.809 -5.771 -0.610 1.00 87.94 184 LEU A CA 1
ATOM 1511 C C . LEU A 1 184 ? -6.157 -6.345 -0.160 1.00 87.94 184 LEU A C 1
ATOM 1513 O O . LEU A 1 184 ? -6.442 -6.394 1.037 1.00 87.94 184 LEU A O 1
ATOM 1517 N N . ASN A 1 185 ? -6.989 -6.787 -1.104 1.00 86.69 185 ASN A N 1
ATOM 1518 C CA . ASN A 1 185 ? -8.286 -7.373 -0.781 1.00 86.69 185 ASN A CA 1
ATOM 1519 C C . ASN A 1 185 ? -8.137 -8.671 0.023 1.00 86.69 185 ASN A C 1
ATOM 1521 O O . ASN A 1 185 ? -8.839 -8.835 1.020 1.00 86.69 185 ASN A O 1
ATOM 1525 N N . VAL A 1 186 ? -7.189 -9.541 -0.340 1.00 86.88 186 VAL A N 1
ATOM 1526 C CA . VAL A 1 186 ? -6.867 -10.754 0.430 1.00 86.88 186 VAL A CA 1
ATOM 1527 C C . VAL A 1 186 ? -6.453 -10.397 1.857 1.00 86.88 186 VAL A C 1
ATOM 1529 O O . VAL A 1 186 ? -6.975 -10.974 2.808 1.00 86.88 186 VAL A O 1
ATOM 1532 N N . LYS A 1 187 ? -5.568 -9.413 2.041 1.00 85.38 187 LYS A N 1
ATOM 1533 C CA . LYS A 1 187 ? -5.088 -9.002 3.369 1.00 85.38 187 LYS A CA 1
ATOM 1534 C C . LYS A 1 187 ? -6.156 -8.377 4.239 1.00 85.38 187 LYS A C 1
ATOM 1536 O O . LYS A 1 187 ? -6.186 -8.618 5.445 1.00 85.38 187 LYS A O 1
ATOM 1541 N N . VAL A 1 188 ? -7.044 -7.593 3.645 1.00 79.00 188 VAL A N 1
ATOM 1542 C CA . VAL A 1 188 ? -8.191 -7.030 4.356 1.00 79.00 188 VAL A CA 1
ATOM 1543 C C . VAL A 1 188 ? -9.174 -8.133 4.741 1.00 79.00 188 VAL A C 1
ATOM 1545 O O . VAL A 1 188 ? -9.637 -8.146 5.874 1.00 79.00 188 VAL A O 1
ATOM 1548 N N . GLN A 1 189 ? -9.445 -9.097 3.858 1.00 77.06 189 GLN A N 1
ATOM 1549 C CA . GLN A 1 189 ? -10.293 -10.249 4.183 1.00 77.06 189 GLN A CA 1
ATOM 1550 C C . GLN A 1 189 ? -9.694 -11.122 5.289 1.00 77.06 189 GLN A C 1
ATOM 1552 O O . GLN A 1 189 ? -10.403 -11.489 6.222 1.00 77.06 189 GLN A O 1
ATOM 1557 N N . GLN A 1 190 ? -8.390 -11.404 5.235 1.00 74.56 190 GLN A N 1
ATOM 1558 C CA . GLN A 1 190 ? -7.686 -12.106 6.310 1.00 74.56 190 GLN A CA 1
ATOM 1559 C C . GLN A 1 190 ? -7.794 -11.333 7.627 1.00 74.56 190 GLN A C 1
ATOM 1561 O O . GLN A 1 190 ? -8.166 -11.915 8.640 1.00 74.56 190 GLN A O 1
ATOM 1566 N N . GLY A 1 191 ? -7.570 -10.015 7.598 1.00 64.62 191 GLY A N 1
ATOM 1567 C CA . GLY A 1 191 ? -7.717 -9.129 8.755 1.00 64.62 191 GLY A CA 1
ATOM 1568 C C . GLY A 1 191 ? -9.119 -9.115 9.373 1.00 64.62 191 GLY A C 1
ATOM 1569 O O . GLY A 1 191 ? -9.248 -8.893 10.571 1.00 64.62 191 GLY A O 1
ATOM 1570 N N . LEU A 1 192 ? -10.163 -9.381 8.581 1.00 63.41 192 LEU A N 1
ATOM 1571 C CA . LEU A 1 192 ? -11.544 -9.528 9.056 1.00 63.41 192 LEU A CA 1
ATOM 1572 C C . LEU A 1 192 ? -11.831 -10.919 9.646 1.00 63.41 192 LEU A C 1
ATOM 1574 O O . LEU A 1 192 ? -12.713 -11.046 10.492 1.00 63.41 192 LEU A O 1
ATOM 1578 N N . GLY A 1 193 ? -11.127 -11.957 9.179 1.00 56.81 193 GLY A N 1
ATOM 1579 C CA . GLY A 1 193 ? -11.282 -13.343 9.638 1.00 56.81 193 GLY A CA 1
ATOM 1580 C C . GLY A 1 193 ? -10.658 -13.608 11.008 1.00 56.81 193 GLY A C 1
ATOM 1581 O O . GLY A 1 193 ? -11.110 -14.493 11.735 1.00 56.81 193 GLY A O 1
ATOM 1582 N N . TYR A 1 194 ? -9.670 -12.806 11.406 1.00 53.75 194 TYR A N 1
ATOM 1583 C CA . TYR A 1 194 ? -9.290 -12.724 12.807 1.00 53.75 194 TYR A CA 1
ATOM 1584 C C . TYR A 1 194 ? -10.450 -12.044 13.536 1.00 53.75 194 TYR A C 1
ATOM 1586 O O . TYR A 1 194 ? -10.625 -10.832 13.403 1.00 53.75 194 TYR A O 1
ATOM 1594 N N . LYS A 1 195 ? -11.238 -12.806 14.326 1.00 51.94 195 LYS A N 1
ATOM 1595 C CA . LYS A 1 195 ? -11.955 -12.237 15.488 1.00 51.94 195 LYS A CA 1
ATOM 1596 C C . LYS A 1 195 ? -10.986 -11.222 16.057 1.00 51.94 195 LYS A C 1
ATOM 1598 O O . LYS A 1 195 ? -9.867 -11.632 16.357 1.00 51.94 195 LYS A O 1
ATOM 1603 N N . THR A 1 196 ? -11.330 -9.936 16.060 1.00 53.28 196 THR A N 1
ATOM 1604 C CA . THR A 1 196 ? -10.400 -8.889 16.477 1.00 53.28 196 THR A CA 1
ATOM 1605 C C . THR A 1 196 ? -9.920 -9.278 17.863 1.00 53.28 196 THR A C 1
ATOM 1607 O O . THR A 1 196 ? -10.636 -9.053 18.825 1.00 53.28 196 THR A O 1
ATOM 1610 N N . TRP A 1 197 ? -8.752 -9.914 17.957 1.00 54.09 197 TRP A N 1
ATOM 1611 C CA . TRP A 1 197 ? -8.144 -10.368 19.207 1.00 54.09 197 TRP A CA 1
ATOM 1612 C C . TRP A 1 197 ? -7.953 -9.164 20.137 1.00 54.09 197 TRP A C 1
ATOM 1614 O O . TRP A 1 197 ? -7.970 -9.276 21.352 1.00 54.09 197 TRP A O 1
ATOM 1624 N N . ILE A 1 198 ? -7.869 -7.992 19.502 1.00 55.59 198 ILE A N 1
ATOM 1625 C CA . ILE A 1 198 ? -7.932 -6.634 20.020 1.00 55.59 198 ILE A CA 1
ATOM 1626 C C . ILE A 1 198 ? -9.164 -6.361 20.902 1.00 55.59 198 ILE A C 1
ATOM 1628 O O . ILE A 1 198 ? -9.059 -5.618 21.869 1.00 55.59 198 ILE A O 1
ATOM 1632 N N . LEU A 1 199 ? -10.312 -6.939 20.553 1.00 56.25 199 LEU A N 1
ATOM 1633 C CA . LEU A 1 199 ? -11.576 -6.913 21.292 1.00 56.25 199 LEU A CA 1
ATOM 1634 C C . LEU A 1 199 ? -11.960 -8.337 21.722 1.00 56.25 199 LEU A C 1
ATOM 1636 O O . LEU A 1 199 ? -13.138 -8.693 21.692 1.00 56.25 199 LEU A O 1
ATOM 1640 N N . ASN A 1 200 ? -10.978 -9.189 22.035 1.00 59.00 200 ASN A N 1
ATOM 1641 C CA . ASN A 1 200 ? -11.296 -10.447 22.688 1.00 59.00 200 ASN A CA 1
ATOM 1642 C C . ASN A 1 200 ? -11.557 -10.151 24.163 1.00 59.00 200 ASN A C 1
ATOM 1644 O O . ASN A 1 200 ? -10.663 -9.692 24.868 1.00 59.00 200 ASN A O 1
ATOM 1648 N N . PHE A 1 201 ? -12.801 -10.343 24.582 1.00 58.06 201 PHE A N 1
ATOM 1649 C CA . PHE A 1 201 ? -13.243 -10.077 25.946 1.00 58.06 201 PHE A CA 1
ATOM 1650 C C . PHE A 1 201 ? -13.203 -11.335 26.826 1.00 58.06 201 PHE A C 1
ATOM 1652 O O . PHE A 1 201 ? -13.674 -11.264 27.961 1.00 58.06 201 PHE A O 1
ATOM 1659 N N . ASP A 1 202 ? -12.740 -12.472 26.290 1.00 50.81 202 ASP A N 1
ATOM 1660 C CA . ASP A 1 202 ? -12.552 -13.742 27.013 1.00 50.81 202 ASP A CA 1
ATOM 1661 C C . ASP A 1 202 ? -11.535 -13.631 28.160 1.00 50.81 202 ASP A C 1
ATOM 1663 O O . ASP A 1 202 ? -10.463 -13.015 27.955 1.00 50.81 202 ASP A O 1
#

Foldseek 3Di:
DQDFLVNVLVVLVVLLVVLVVVLVVLVVVLVVLLVVLVVLVCVCVVCVVVCPVPDDLVVLLVSLVVSLVSLLVSLLSNLLSVLSSVLSVLSNVLSVVCVVCVVVDRGVVVSLVVSLVSLVVLLDDDQDDQPPDPSSVVSLVSLQVSLVSLLVSLVSVVVDDPVRSVVVSVVVSVVSVVVSSVSSRVSNNVSSVPSSVSSPPD

Organism: NCBI:txid1256206